Protein AF-A0A7S2BXK8-F1 (afdb_monomer)

Secondary structure (DSSP, 8-state):
-------------------------------------------EEEEEEE-SSHHHHHHHHHHHHH--SSEEEEEEPPP---HHHHHHHHHH-SSPPTT--TT-HHHHHHHHHHHHHHHHHHHHHHHHHHTT-SS----PPPPEEEES-HHHHHHHHH-HHHHHHHHHHTT--GGGSPPEEEHHHHHHHTT-S--SS-------HHHHHTSS-S----

Nearest PDB structures (foldseek):
  1n5l-assembly1_A  TM=3.357E-01  e=4.129E-01  Mycobacterium tuberculosis
  6zj7-assembly1_AAA  TM=3.616E-01  e=1.508E+00  Thermoproteus uzoniensis 768-20
  6zj4-assembly1_AAA  TM=3.571E-01  e=1.604E+00  Thermoproteus uzoniensis
  4a26-assembly1_A  TM=2.237E-01  e=1.930E+00  Leishmania major
  5c31-assembly2_F  TM=3.137E-01  e=4.868E+00  Staphylococcus aureus

Radius of gyration: 31.9 Å; Cα contacts (8 Å, |Δi|>4): 205; chains: 1; bounding box: 79×92×93 Å

Solvent-accessible surface area (backbone atoms only — not comparable to full-atom values): 13945 Å² total; per-residue (Å²): 138,83,88,81,86,89,91,79,88,85,88,85,81,85,86,84,88,83,89,85,90,82,86,84,78,95,73,82,72,80,71,78,77,75,76,76,74,70,73,72,77,76,55,65,29,46,35,32,40,49,48,92,49,68,66,63,44,49,50,54,53,50,51,28,72,68,32,78,72,57,30,44,44,77,42,80,64,75,86,57,89,54,69,70,53,52,54,54,36,53,76,62,43,97,61,76,60,59,75,48,54,94,85,35,56,69,59,50,53,52,49,50,31,42,53,48,52,49,17,50,52,50,50,52,52,57,53,59,48,63,80,70,61,93,83,77,89,68,87,72,61,73,58,33,35,37,24,69,54,62,56,53,40,49,25,72,70,73,35,67,65,57,44,50,29,51,16,61,68,64,76,41,60,62,92,50,52,52,54,64,42,47,50,91,53,42,42,59,76,53,63,76,41,77,69,73,76,76,76,72,79,70,78,54,70,72,64,57,66,76,70,57,74,95,81,77,85,135

Structure (mmCIF, N/CA/C/O backbone):
data_AF-A0A7S2BXK8-F1
#
_entry.id   AF-A0A7S2BXK8-F1
#
loop_
_atom_site.group_PDB
_atom_site.id
_atom_site.type_symbol
_atom_site.label_atom_id
_atom_site.label_alt_id
_atom_site.label_comp_id
_atom_site.label_asym_id
_atom_site.label_entity_id
_atom_site.label_seq_id
_atom_site.pdbx_PDB_ins_code
_atom_site.Cartn_x
_atom_site.Cartn_y
_atom_site.Cartn_z
_atom_site.occupancy
_atom_site.B_iso_or_equiv
_atom_site.auth_seq_id
_atom_site.auth_comp_id
_atom_site.auth_asym_id
_atom_site.auth_atom_id
_atom_site.pdbx_PDB_model_num
ATOM 1 N N . MET A 1 1 ? 42.759 58.991 -38.831 1.00 41.00 1 MET A N 1
ATOM 2 C CA . MET A 1 1 ? 43.802 58.306 -38.041 1.00 41.00 1 MET A CA 1
ATOM 3 C C . MET A 1 1 ? 43.905 56.883 -38.548 1.00 41.00 1 MET A C 1
ATOM 5 O O . MET A 1 1 ? 42.887 56.311 -38.913 1.00 41.00 1 MET A O 1
ATOM 9 N N . ALA A 1 2 ? 45.143 56.444 -38.735 1.00 42.06 2 ALA A N 1
ATOM 10 C CA . ALA A 1 2 ? 45.568 55.326 -39.563 1.00 42.06 2 ALA A CA 1
ATOM 11 C C . ALA A 1 2 ? 45.684 54.005 -38.777 1.00 42.06 2 ALA A C 1
ATOM 13 O O . ALA A 1 2 ? 45.425 53.988 -37.581 1.00 42.06 2 ALA A O 1
ATOM 14 N N . GLU A 1 3 ? 46.156 52.977 -39.497 1.00 38.97 3 GLU A N 1
ATOM 15 C CA . GLU A 1 3 ? 46.618 51.638 -39.074 1.00 38.97 3 GLU A CA 1
ATOM 16 C C . GLU A 1 3 ? 45.559 50.526 -39.008 1.00 38.97 3 GLU A C 1
ATOM 18 O O . GLU A 1 3 ? 44.465 50.714 -38.503 1.00 38.97 3 GLU A O 1
ATOM 23 N N . ALA A 1 4 ? 45.797 49.296 -39.469 1.00 39.41 4 ALA A N 1
ATOM 24 C CA . ALA A 1 4 ? 46.803 48.719 -40.360 1.00 39.41 4 ALA A CA 1
ATOM 25 C C . ALA A 1 4 ? 46.284 47.315 -40.757 1.00 39.41 4 ALA A C 1
ATOM 27 O O . ALA A 1 4 ? 45.826 46.547 -39.917 1.00 39.41 4 ALA A O 1
ATOM 28 N N . ARG A 1 5 ? 46.351 46.974 -42.048 1.00 45.72 5 ARG A N 1
ATOM 29 C CA . ARG A 1 5 ? 46.480 45.587 -42.558 1.00 45.72 5 ARG A CA 1
ATOM 30 C C . ARG A 1 5 ? 47.983 45.233 -42.492 1.00 45.72 5 ARG A C 1
ATOM 32 O O . ARG A 1 5 ? 48.744 46.200 -42.564 1.00 45.72 5 ARG A O 1
ATOM 39 N N . PRO A 1 6 ? 48.464 43.963 -42.454 1.00 62.31 6 PRO A N 1
ATOM 40 C CA . PRO A 1 6 ? 48.060 42.862 -43.355 1.00 62.31 6 PRO A CA 1
ATOM 41 C C . PRO A 1 6 ? 48.269 41.420 -42.806 1.00 62.31 6 PRO A C 1
ATOM 43 O O . PRO A 1 6 ? 48.736 41.232 -41.692 1.00 62.31 6 PRO A O 1
ATOM 46 N N . LEU A 1 7 ? 47.968 40.388 -43.611 1.00 43.97 7 LEU A N 1
ATOM 47 C CA . LEU A 1 7 ? 48.940 39.341 -43.989 1.00 43.97 7 LEU A CA 1
ATOM 48 C C . LEU A 1 7 ? 48.367 38.378 -45.043 1.00 43.97 7 LEU A C 1
ATOM 50 O O . LEU A 1 7 ? 47.177 38.084 -45.108 1.00 43.97 7 LEU A O 1
ATOM 54 N N . THR A 1 8 ? 49.274 37.972 -45.916 1.00 42.22 8 THR A N 1
ATOM 55 C CA . THR A 1 8 ? 49.119 37.411 -47.259 1.00 42.22 8 THR A CA 1
ATOM 56 C C . THR A 1 8 ? 49.340 35.893 -47.302 1.00 42.22 8 THR A C 1
ATOM 58 O O . THR A 1 8 ? 50.305 35.428 -46.712 1.00 42.22 8 THR A O 1
ATOM 61 N N . ALA A 1 9 ? 48.550 35.214 -48.157 1.00 41.38 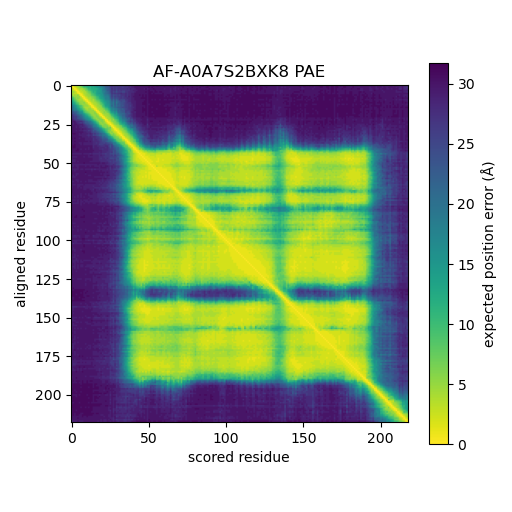9 ALA A N 1
ATOM 62 C CA . ALA A 1 9 ? 48.924 34.147 -49.121 1.00 41.38 9 ALA A CA 1
ATOM 63 C C . ALA A 1 9 ? 49.419 32.759 -48.594 1.00 41.38 9 ALA A C 1
ATOM 65 O O . ALA A 1 9 ? 49.754 32.655 -47.421 1.00 41.38 9 ALA A O 1
ATOM 66 N N . PRO A 1 10 ? 49.520 31.681 -49.425 1.00 53.56 10 PRO A N 1
ATOM 67 C CA . PRO A 1 10 ? 49.343 31.607 -50.880 1.00 53.56 10 PRO A CA 1
ATOM 68 C C . PRO A 1 10 ? 48.540 30.392 -51.424 1.00 53.56 10 PRO A C 1
ATOM 70 O O . PRO A 1 10 ? 47.902 29.623 -50.715 1.00 53.56 10 PRO A O 1
ATOM 73 N N . ALA A 1 11 ? 48.572 30.311 -52.754 1.00 44.34 11 ALA A N 1
ATOM 74 C CA . ALA A 1 11 ? 47.810 29.508 -53.697 1.00 44.34 11 ALA A CA 1
ATOM 75 C C . ALA A 1 11 ? 48.104 27.995 -53.745 1.00 44.34 11 ALA A C 1
ATOM 77 O O . ALA A 1 11 ? 49.219 27.555 -53.484 1.00 44.34 11 ALA A O 1
ATOM 78 N N . ALA A 1 12 ? 47.154 27.241 -54.311 1.00 42.56 12 ALA A N 1
ATOM 79 C CA . ALA A 1 12 ? 47.454 26.045 -55.097 1.00 42.56 12 ALA A CA 1
ATOM 80 C C . ALA A 1 12 ? 46.541 25.954 -56.334 1.00 42.56 12 ALA A C 1
ATOM 82 O O . ALA A 1 12 ? 45.347 26.245 -56.297 1.00 42.56 12 ALA A O 1
ATOM 83 N N . ARG A 1 13 ? 47.175 25.618 -57.457 1.00 41.62 13 ARG A N 1
ATOM 84 C CA . ARG A 1 13 ? 46.682 25.590 -58.839 1.00 41.62 13 ARG A CA 1
ATOM 85 C C . ARG A 1 13 ? 45.938 24.278 -59.169 1.00 41.62 13 ARG A C 1
ATOM 87 O O . ARG A 1 13 ? 46.369 23.237 -58.704 1.00 41.62 13 ARG A O 1
ATOM 94 N N . ARG A 1 14 ? 44.909 24.396 -60.036 1.00 45.88 14 ARG A N 1
ATOM 95 C CA . ARG A 1 14 ? 44.512 23.603 -61.249 1.00 45.88 14 ARG A CA 1
ATOM 96 C C . ARG A 1 14 ? 44.832 22.090 -61.336 1.00 45.88 14 ARG A C 1
ATOM 98 O O . ARG A 1 14 ? 45.925 21.704 -60.948 1.00 45.88 14 ARG A O 1
ATOM 105 N N . PRO A 1 15 ? 43.977 21.253 -61.980 1.00 48.84 15 PRO A N 1
ATOM 106 C CA . PRO A 1 15 ? 43.522 21.368 -63.397 1.00 48.84 15 PRO A CA 1
ATOM 107 C C . PRO A 1 15 ? 41.993 21.154 -63.578 1.00 48.84 15 PRO A C 1
ATOM 109 O O . PRO A 1 15 ? 41.335 20.659 -62.678 1.00 48.84 15 PRO A O 1
ATOM 112 N N . SER A 1 16 ? 41.267 21.677 -64.578 1.00 40.59 16 SER A N 1
ATOM 113 C CA . SER A 1 16 ? 41.292 21.555 -66.054 1.00 40.59 16 SER A CA 1
ATOM 114 C C . SER A 1 16 ? 40.873 20.185 -66.626 1.00 40.59 16 SER A C 1
ATOM 116 O O . SER A 1 16 ? 41.657 19.245 -66.590 1.00 40.59 16 SER A O 1
ATOM 118 N N . SER A 1 17 ? 39.696 20.190 -67.289 1.00 40.88 17 SER A N 1
ATOM 119 C CA . SER A 1 17 ? 39.157 19.278 -68.335 1.00 40.88 17 SER A CA 1
ATOM 120 C C . SER A 1 17 ? 38.859 17.820 -67.933 1.00 40.88 17 SER A C 1
ATOM 122 O O . SER A 1 17 ? 39.687 17.157 -67.337 1.00 40.88 17 SER A O 1
ATOM 124 N N . SER A 1 18 ? 37.717 17.211 -68.266 1.00 39.12 18 SER A N 1
ATOM 125 C CA . SER A 1 18 ? 37.154 17.074 -69.617 1.00 39.12 18 SER A CA 1
ATOM 126 C C . SER A 1 18 ? 35.746 16.444 -69.592 1.00 39.12 18 SER A C 1
ATOM 128 O O . SER A 1 18 ? 35.336 15.790 -68.637 1.00 39.12 18 SER A O 1
ATOM 130 N N . SER A 1 19 ? 35.019 16.693 -70.675 1.00 40.41 19 SER A N 1
ATOM 131 C CA . SER A 1 19 ? 33.700 16.204 -71.080 1.00 40.41 19 SER A CA 1
ATOM 132 C C . SER A 1 19 ? 33.601 14.672 -71.144 1.00 40.41 19 SER A C 1
ATOM 134 O O . SER A 1 19 ? 34.581 14.040 -71.527 1.00 40.41 19 SER A O 1
ATOM 136 N N . SER A 1 20 ? 32.409 14.092 -70.920 1.00 41.47 20 SER A N 1
ATOM 137 C CA . SER A 1 20 ? 31.760 13.126 -71.842 1.00 41.47 20 SER A CA 1
ATOM 138 C C . SER A 1 20 ? 30.468 12.520 -71.279 1.00 41.47 20 SER A C 1
ATOM 140 O O . SER A 1 20 ? 30.373 12.133 -70.118 1.00 41.47 20 SER A O 1
ATOM 142 N N . SER A 1 21 ? 29.482 12.432 -72.164 1.00 44.88 21 SER A N 1
ATOM 143 C CA . SER A 1 21 ? 28.148 11.856 -72.015 1.00 44.88 21 SER A CA 1
ATOM 144 C C . SER A 1 21 ? 28.160 10.319 -72.010 1.00 44.88 21 SER A C 1
ATOM 146 O O . SER A 1 21 ? 28.876 9.730 -72.815 1.00 44.88 21 SER A O 1
ATOM 148 N N . SER A 1 22 ? 27.317 9.677 -71.188 1.00 43.31 22 SER A N 1
ATOM 149 C CA . SER A 1 22 ? 26.678 8.348 -71.400 1.00 43.31 22 SER A CA 1
ATOM 150 C C . SER A 1 22 ? 25.869 7.985 -70.139 1.00 43.31 22 SER A C 1
ATOM 152 O O . SER A 1 22 ? 26.422 7.906 -69.053 1.00 43.31 22 SER A O 1
ATOM 154 N N . SER A 1 23 ? 24.535 8.015 -70.140 1.00 42.94 23 SER A N 1
ATOM 155 C CA . SER A 1 23 ? 23.609 6.966 -70.613 1.00 42.94 23 SER A CA 1
ATOM 156 C C . SER A 1 23 ? 23.643 5.640 -69.821 1.00 42.94 23 SER A C 1
ATOM 158 O O . SER A 1 23 ? 24.274 4.691 -70.264 1.00 42.94 23 SER A O 1
ATOM 160 N N . ARG A 1 24 ? 22.805 5.583 -68.757 1.00 45.84 24 ARG A N 1
ATOM 161 C CA . ARG A 1 24 ? 22.139 4.407 -68.109 1.00 45.84 24 ARG A CA 1
ATOM 162 C C . ARG A 1 24 ? 23.052 3.373 -67.393 1.00 45.84 24 ARG A C 1
ATOM 164 O O . ARG A 1 24 ? 24.229 3.319 -67.710 1.00 45.84 24 ARG A O 1
ATOM 171 N N . PRO A 1 25 ? 22.559 2.528 -66.447 1.00 48.09 25 PRO A N 1
ATOM 172 C CA . PRO A 1 25 ? 21.175 2.264 -66.031 1.00 48.09 25 PRO A CA 1
ATOM 173 C C . PRO A 1 25 ? 20.905 2.432 -64.516 1.00 48.09 25 PRO A C 1
ATOM 175 O O . PRO A 1 25 ? 21.791 2.674 -63.702 1.00 48.09 25 PRO A O 1
ATOM 178 N N . CYS A 1 26 ? 19.631 2.293 -64.149 1.00 49.16 26 CYS A N 1
ATOM 179 C CA . CYS A 1 26 ? 19.110 2.231 -62.788 1.00 49.16 26 CYS A CA 1
ATOM 180 C C . CYS A 1 26 ? 19.783 1.125 -61.950 1.00 49.16 26 CYS A C 1
ATOM 182 O O . CYS A 1 26 ? 19.312 -0.007 -61.909 1.00 49.16 26 CYS A O 1
ATOM 184 N N . GLY A 1 27 ? 20.858 1.468 -61.244 1.00 43.38 27 GLY A N 1
ATOM 185 C CA . GLY A 1 27 ? 21.358 0.707 -60.103 1.00 43.38 27 GLY A CA 1
ATOM 186 C C . GLY A 1 27 ? 20.679 1.218 -58.841 1.00 43.38 27 GLY A C 1
ATOM 187 O O . GLY A 1 27 ? 21.019 2.291 -58.342 1.00 43.38 27 GLY A O 1
ATOM 188 N N . GLN A 1 28 ? 19.683 0.485 -58.344 1.00 49.59 28 GLN A N 1
ATOM 189 C CA . GLN A 1 28 ? 19.098 0.749 -57.034 1.00 49.59 28 GLN A CA 1
ATOM 190 C C . GLN A 1 28 ? 20.219 0.693 -55.989 1.00 49.59 28 GLN A C 1
ATOM 192 O O . GLN A 1 28 ? 20.778 -0.369 -55.722 1.00 49.59 28 GLN A O 1
ATOM 197 N N . ARG A 1 29 ? 20.567 1.844 -55.403 1.00 48.78 29 ARG A N 1
ATOM 198 C CA . ARG A 1 29 ? 21.370 1.867 -54.179 1.00 48.78 29 ARG A CA 1
ATOM 199 C C . ARG A 1 29 ? 20.603 1.067 -53.123 1.00 48.78 29 ARG A C 1
ATOM 201 O O . ARG A 1 29 ? 19.425 1.378 -52.913 1.00 48.78 29 ARG A O 1
ATOM 208 N N . PRO A 1 30 ? 21.229 0.101 -52.430 1.00 51.78 30 PRO A N 1
ATOM 209 C CA . PRO A 1 30 ? 20.656 -0.424 -51.206 1.00 51.78 30 PRO A CA 1
ATOM 210 C C . PRO A 1 30 ? 20.465 0.782 -50.293 1.00 51.78 30 PRO A C 1
ATOM 212 O O . PRO A 1 30 ? 21.432 1.457 -49.930 1.00 51.78 30 PRO A O 1
ATOM 215 N N . ARG A 1 31 ? 19.208 1.129 -49.997 1.00 55.50 31 ARG A N 1
ATOM 216 C CA . ARG A 1 31 ? 18.931 2.087 -48.930 1.00 55.50 31 ARG A CA 1
ATOM 217 C C . ARG A 1 31 ? 19.645 1.536 -47.695 1.00 55.50 31 ARG A C 1
ATOM 219 O O . ARG A 1 31 ? 19.470 0.344 -47.428 1.00 55.50 31 ARG A O 1
ATOM 226 N N . PRO A 1 32 ? 20.434 2.335 -46.958 1.00 46.91 32 PRO A N 1
ATOM 227 C CA . PRO A 1 32 ? 20.870 1.896 -45.647 1.00 46.91 32 PRO A CA 1
ATOM 228 C C . PRO A 1 32 ? 19.595 1.516 -44.899 1.00 46.91 32 PRO A C 1
ATOM 230 O O . PRO A 1 32 ? 18.679 2.337 -44.774 1.00 46.91 32 PRO A O 1
ATOM 233 N N . ARG A 1 33 ? 19.484 0.237 -44.512 1.00 48.66 33 ARG A N 1
ATOM 234 C CA . ARG A 1 33 ? 18.507 -0.187 -43.515 1.00 48.66 33 ARG A CA 1
ATOM 235 C C . ARG A 1 33 ? 18.760 0.760 -42.353 1.00 48.66 33 ARG A C 1
ATOM 237 O O . ARG A 1 33 ? 19.801 0.676 -41.713 1.00 48.66 33 ARG A O 1
ATOM 244 N N . ARG A 1 34 ? 17.851 1.716 -42.148 1.00 45.47 34 ARG A N 1
ATOM 245 C CA . ARG A 1 34 ? 17.693 2.352 -40.849 1.00 45.47 34 ARG A CA 1
ATOM 246 C C . ARG A 1 34 ? 17.456 1.173 -39.921 1.00 45.47 34 ARG A C 1
ATOM 248 O O . ARG A 1 34 ? 16.378 0.585 -39.948 1.00 45.47 34 ARG A O 1
ATOM 255 N N . GLU A 1 35 ? 18.497 0.769 -39.209 1.00 43.94 35 GLU A N 1
ATOM 256 C CA . GLU A 1 35 ? 18.337 0.067 -37.954 1.00 43.94 35 GLU A CA 1
ATOM 257 C C . GLU A 1 35 ? 17.488 1.013 -37.122 1.00 43.94 35 GLU A C 1
ATOM 259 O O . GLU A 1 35 ? 17.956 2.017 -36.591 1.00 43.94 35 GLU A O 1
ATOM 264 N N . VAL A 1 36 ? 16.181 0.768 -37.140 1.00 43.44 36 VAL A N 1
ATOM 265 C CA . VAL A 1 36 ? 15.306 1.292 -36.115 1.00 43.44 36 VAL A CA 1
ATOM 266 C C . VAL A 1 36 ? 15.689 0.469 -34.896 1.00 43.44 36 VAL A C 1
ATOM 268 O O . VAL A 1 36 ? 15.070 -0.546 -34.591 1.00 43.44 36 VAL A O 1
ATOM 271 N N . SER A 1 37 ? 16.780 0.860 -34.243 1.00 45.91 37 SER A N 1
ATOM 272 C CA . SER A 1 37 ? 16.976 0.600 -32.832 1.00 45.91 37 SER A CA 1
ATOM 273 C C . SER A 1 37 ? 15.857 1.363 -32.135 1.00 45.91 37 SER A C 1
ATOM 275 O O . SER A 1 37 ? 16.018 2.491 -31.677 1.00 45.91 37 SER A O 1
ATOM 277 N N . VAL A 1 38 ? 14.666 0.755 -32.140 1.00 50.91 38 VAL A N 1
ATOM 278 C CA . VAL A 1 38 ? 13.647 1.036 -31.142 1.00 50.91 38 VAL A CA 1
ATOM 279 C C . VAL A 1 38 ? 14.351 0.674 -29.845 1.00 50.91 38 VAL A C 1
ATOM 281 O O . VAL A 1 38 ? 14.465 -0.502 -29.507 1.00 50.91 38 VAL A O 1
ATOM 284 N N . ALA A 1 39 ? 14.967 1.665 -29.201 1.00 50.81 39 ALA A N 1
ATOM 285 C CA . ALA A 1 39 ? 15.361 1.541 -27.817 1.00 50.81 39 ALA A CA 1
ATOM 286 C C . ALA A 1 39 ? 14.051 1.250 -27.093 1.00 50.81 39 ALA A C 1
ATOM 288 O O . ALA A 1 39 ? 13.222 2.140 -26.929 1.00 50.81 39 ALA A O 1
ATOM 289 N N . GLU A 1 40 ? 13.803 -0.032 -26.840 1.00 55.91 40 GLU A N 1
ATOM 290 C CA . GLU A 1 40 ? 12.642 -0.509 -26.112 1.00 55.91 40 GLU A CA 1
ATOM 291 C C . GLU A 1 40 ? 12.725 0.196 -24.759 1.00 55.91 40 GLU A C 1
ATOM 293 O O . GLU A 1 40 ? 13.616 -0.105 -23.959 1.00 55.91 40 GLU A O 1
ATOM 298 N N . GLU A 1 41 ? 11.916 1.244 -24.571 1.00 59.62 41 GLU A N 1
ATOM 299 C CA . GLU A 1 41 ? 11.862 1.977 -23.314 1.00 59.62 41 GLU A CA 1
ATOM 300 C C . GLU A 1 41 ? 11.546 0.953 -22.238 1.00 59.62 41 GLU A C 1
ATOM 302 O O . GLU A 1 41 ? 10.460 0.373 -22.203 1.00 59.62 41 GLU A O 1
ATOM 307 N N . VAL A 1 42 ? 12.556 0.646 -21.424 1.00 65.25 42 VAL A N 1
ATOM 308 C CA . VAL A 1 42 ? 12.416 -0.405 -20.431 1.00 65.25 42 VAL A CA 1
ATOM 309 C C . VAL A 1 42 ? 11.449 0.108 -19.389 1.00 65.25 42 VAL A C 1
ATOM 311 O O . VAL A 1 42 ? 11.731 1.072 -18.677 1.00 65.25 42 VAL A O 1
ATOM 314 N N . GLU A 1 43 ? 10.304 -0.545 -19.335 1.00 71.88 43 GLU A N 1
ATOM 315 C CA . GLU A 1 43 ? 9.213 -0.170 -18.469 1.00 71.88 43 GLU A CA 1
ATOM 316 C C . GLU A 1 43 ? 9.641 -0.205 -16.997 1.00 71.88 43 GLU A C 1
ATOM 318 O O . GLU A 1 43 ? 10.239 -1.183 -16.530 1.00 71.88 43 GLU A O 1
ATOM 323 N N . VAL A 1 44 ? 9.350 0.883 -16.276 1.00 80.38 44 VAL A N 1
ATOM 324 C CA . VAL A 1 44 ? 9.714 1.036 -14.866 1.00 80.38 44 VAL A CA 1
ATOM 325 C C . VAL A 1 44 ? 8.476 0.923 -13.987 1.00 80.38 44 VAL A C 1
ATOM 327 O O . VAL A 1 44 ? 7.571 1.760 -14.056 1.00 80.38 44 VAL A O 1
ATOM 330 N N . GLN A 1 45 ? 8.474 -0.069 -13.104 1.00 86.00 45 GLN A N 1
ATOM 331 C CA . GLN A 1 45 ? 7.531 -0.161 -12.004 1.00 86.00 45 GLN A CA 1
ATOM 332 C C . GLN A 1 45 ? 8.075 0.618 -10.803 1.00 86.00 45 GLN A C 1
ATOM 334 O O . GLN A 1 45 ? 9.162 0.344 -10.294 1.00 86.00 45 GLN A O 1
ATOM 339 N N . HIS A 1 46 ? 7.314 1.607 -10.346 1.00 88.88 46 HIS A N 1
ATOM 340 C CA . HIS A 1 46 ? 7.612 2.301 -9.098 1.00 88.88 46 HIS A CA 1
ATOM 341 C C . HIS A 1 46 ? 6.958 1.554 -7.943 1.00 88.88 46 HIS A C 1
ATOM 343 O O . HIS A 1 46 ? 5.766 1.245 -8.007 1.00 88.88 46 HIS A O 1
ATOM 349 N N . ILE A 1 47 ? 7.720 1.309 -6.887 1.00 92.00 47 ILE A N 1
ATOM 350 C CA . ILE A 1 47 ? 7.209 0.720 -5.657 1.00 92.00 47 ILE A CA 1
ATOM 351 C C . ILE A 1 47 ? 7.520 1.646 -4.491 1.00 92.00 47 ILE A C 1
ATOM 353 O O . ILE A 1 47 ? 8.573 2.285 -4.449 1.00 92.00 47 ILE A O 1
ATOM 357 N N . TRP A 1 48 ? 6.612 1.691 -3.530 1.00 94.75 48 TRP A N 1
ATOM 358 C CA . TRP A 1 48 ? 6.829 2.359 -2.261 1.00 94.75 48 TRP A CA 1
ATOM 359 C C . TRP A 1 48 ? 7.104 1.302 -1.210 1.00 94.75 48 TRP A C 1
ATOM 361 O O . TRP A 1 48 ? 6.382 0.313 -1.159 1.00 94.75 48 TRP A O 1
ATOM 371 N N . VAL A 1 49 ? 8.140 1.487 -0.401 1.00 95.00 49 VAL A N 1
ATOM 372 C CA . VAL A 1 49 ? 8.567 0.486 0.580 1.00 95.00 49 VAL A CA 1
ATOM 373 C C . VAL A 1 49 ? 8.386 1.040 1.983 1.00 95.00 49 VAL A C 1
ATOM 375 O O . VAL A 1 49 ? 8.852 2.142 2.292 1.00 95.00 49 VAL A O 1
ATOM 378 N N . TYR A 1 50 ? 7.707 0.260 2.819 1.00 94.38 50 TYR A N 1
ATOM 379 C CA . TYR A 1 50 ? 7.562 0.522 4.241 1.00 94.38 50 TYR A CA 1
ATOM 380 C C . TYR A 1 50 ? 7.593 -0.783 5.040 1.00 94.38 50 TYR A C 1
ATOM 382 O O . TYR A 1 50 ? 6.585 -1.487 5.118 1.00 94.38 50 TYR A O 1
ATOM 390 N N . CYS A 1 51 ? 8.737 -1.071 5.654 1.00 92.69 51 CYS A N 1
ATOM 391 C CA . CYS A 1 51 ? 8.911 -2.179 6.589 1.00 92.69 51 CYS A CA 1
ATOM 392 C C . CYS A 1 51 ? 9.337 -1.632 7.953 1.00 92.69 51 CYS A C 1
ATOM 394 O O . CYS A 1 51 ? 9.978 -0.581 8.032 1.00 92.69 51 CYS A O 1
ATOM 396 N N . GLN A 1 52 ? 8.957 -2.315 9.031 1.00 89.25 52 GLN A N 1
ATOM 397 C CA . GLN A 1 52 ? 9.465 -2.001 10.366 1.00 89.25 52 GLN A CA 1
ATOM 398 C C . GLN A 1 52 ? 10.906 -2.469 10.530 1.00 89.25 52 GLN A C 1
ATOM 400 O O . GLN A 1 52 ? 11.692 -1.796 11.198 1.00 89.25 52 GLN A O 1
ATOM 405 N N . ASP A 1 53 ? 11.234 -3.602 9.914 1.00 90.81 53 ASP A N 1
ATOM 406 C CA . ASP A 1 53 ? 12.589 -4.121 9.879 1.00 90.81 53 ASP A CA 1
ATOM 407 C C . ASP A 1 53 ? 13.418 -3.437 8.779 1.00 90.81 53 ASP A C 1
ATOM 409 O O . ASP A 1 53 ? 13.044 -3.397 7.602 1.00 90.81 53 ASP A O 1
ATOM 413 N N . ALA A 1 54 ? 14.560 -2.881 9.184 1.00 89.56 54 ALA A N 1
ATOM 414 C CA . ALA A 1 54 ? 15.499 -2.225 8.287 1.00 89.56 54 ALA A CA 1
ATOM 415 C C . ALA A 1 54 ? 16.229 -3.230 7.382 1.00 89.56 54 ALA A C 1
ATOM 417 O O . ALA A 1 54 ? 16.591 -2.869 6.260 1.00 89.56 54 ALA A O 1
ATOM 418 N N . GLU A 1 55 ? 16.433 -4.467 7.849 1.00 90.81 55 GLU A N 1
ATOM 419 C CA . GLU A 1 55 ? 17.044 -5.534 7.050 1.00 90.81 55 GLU A CA 1
ATOM 420 C C . GLU A 1 55 ? 16.104 -5.932 5.906 1.00 90.81 55 GLU A C 1
ATOM 422 O O . GLU A 1 55 ? 16.479 -5.826 4.739 1.00 90.81 55 GLU A O 1
ATOM 427 N N . GLU A 1 56 ? 14.837 -6.215 6.222 1.00 89.19 56 GLU A N 1
ATOM 428 C CA . GLU A 1 56 ? 13.788 -6.516 5.235 1.00 89.19 56 GLU A CA 1
ATOM 429 C C . GLU A 1 56 ? 13.643 -5.396 4.188 1.00 89.19 56 GLU A C 1
ATOM 431 O O . GLU A 1 56 ? 13.560 -5.635 2.979 1.00 89.19 56 GLU A O 1
ATOM 436 N N . GLN A 1 57 ? 13.657 -4.135 4.630 1.00 91.56 57 GLN A N 1
ATOM 437 C CA . GLN A 1 57 ? 13.613 -2.993 3.722 1.00 91.56 57 GLN A CA 1
ATOM 438 C C . GLN A 1 57 ? 14.813 -2.980 2.761 1.00 91.56 57 GLN A C 1
ATOM 440 O O . GLN A 1 57 ? 14.661 -2.688 1.567 1.00 91.56 57 GLN A O 1
ATOM 445 N N . GLN A 1 58 ? 16.011 -3.271 3.269 1.00 90.88 58 GLN A N 1
ATOM 446 C CA . GLN A 1 58 ? 17.231 -3.301 2.473 1.00 90.88 58 GLN A CA 1
ATOM 447 C C . GLN A 1 58 ? 17.233 -4.467 1.476 1.00 90.88 58 GLN A C 1
ATOM 449 O O . GLN A 1 58 ? 17.709 -4.296 0.346 1.00 90.88 58 GLN A O 1
ATOM 454 N N . ASP A 1 59 ? 16.650 -5.606 1.839 1.00 89.56 59 ASP A N 1
ATOM 455 C CA . ASP A 1 59 ? 16.484 -6.763 0.960 1.00 89.56 59 ASP A CA 1
ATOM 456 C C . ASP A 1 59 ? 15.546 -6.451 -0.208 1.00 89.56 59 ASP A C 1
ATOM 458 O O . ASP A 1 59 ? 15.902 -6.676 -1.368 1.00 89.56 59 ASP A O 1
ATOM 462 N N . ILE A 1 60 ? 14.404 -5.804 0.051 1.00 90.12 60 ILE A N 1
ATOM 463 C CA . ILE A 1 60 ? 13.484 -5.336 -1.003 1.00 90.12 60 ILE A CA 1
ATOM 464 C C . ILE A 1 60 ? 14.193 -4.364 -1.954 1.00 90.12 60 ILE A C 1
ATOM 466 O O . ILE A 1 60 ? 14.073 -4.471 -3.179 1.00 90.12 60 ILE A O 1
ATOM 470 N N . ILE A 1 61 ? 14.957 -3.409 -1.413 1.00 90.69 61 ILE A N 1
ATOM 471 C CA . ILE A 1 61 ? 15.718 -2.445 -2.222 1.00 90.69 61 ILE A CA 1
ATOM 472 C C . ILE A 1 61 ? 16.767 -3.162 -3.081 1.00 90.69 61 ILE A C 1
ATOM 474 O O . ILE A 1 61 ? 16.992 -2.770 -4.230 1.00 90.69 61 ILE A O 1
ATOM 478 N N . SER A 1 62 ? 17.414 -4.196 -2.549 1.00 87.81 62 SER A N 1
ATOM 479 C CA . SER A 1 62 ? 18.410 -4.990 -3.275 1.00 87.81 62 SER A CA 1
ATOM 480 C C . SER A 1 62 ? 17.750 -5.801 -4.394 1.00 87.81 62 SER A C 1
ATOM 482 O O . SER A 1 62 ? 18.171 -5.698 -5.546 1.00 87.81 62 SER A O 1
ATOM 484 N N . CYS A 1 63 ? 16.622 -6.450 -4.102 1.00 86.00 63 CYS A N 1
ATOM 485 C CA . CYS A 1 63 ? 15.767 -7.139 -5.070 1.00 86.00 63 CYS A CA 1
ATOM 486 C C . CYS A 1 63 ? 15.357 -6.216 -6.238 1.00 86.00 63 CYS A C 1
ATOM 488 O O . CYS A 1 63 ? 15.408 -6.598 -7.409 1.00 86.00 63 CYS A O 1
ATOM 490 N N . CYS A 1 64 ? 15.048 -4.946 -5.955 1.00 87.25 64 CYS A N 1
ATOM 491 C CA . CYS A 1 64 ? 14.733 -3.960 -6.993 1.00 87.25 64 CYS A CA 1
ATOM 492 C C . CYS A 1 64 ? 15.886 -3.677 -7.958 1.00 87.25 64 CYS A C 1
ATOM 494 O O . CYS A 1 64 ? 15.641 -3.428 -9.138 1.00 87.25 64 CYS A O 1
ATOM 496 N N . LYS A 1 65 ? 17.130 -3.694 -7.466 1.00 85.25 65 LYS A N 1
ATOM 497 C CA . LYS A 1 65 ? 18.330 -3.471 -8.289 1.00 85.25 65 LYS A CA 1
ATOM 498 C C . LYS A 1 65 ? 18.625 -4.662 -9.197 1.00 85.25 65 LYS A C 1
ATOM 500 O O . LYS A 1 65 ? 19.170 -4.469 -10.281 1.00 85.25 65 LYS A O 1
ATOM 505 N N . GLU A 1 66 ? 18.278 -5.865 -8.751 1.00 81.62 66 GLU A N 1
ATOM 506 C CA . GLU A 1 66 ? 18.492 -7.116 -9.484 1.00 81.62 66 GLU A CA 1
ATOM 507 C C . GLU A 1 66 ? 17.414 -7.376 -10.542 1.00 81.62 66 GLU A C 1
ATOM 509 O O . GLU A 1 66 ? 17.665 -8.059 -11.537 1.00 81.62 66 GLU A O 1
ATOM 514 N N . SER A 1 67 ? 16.223 -6.798 -10.373 1.00 77.69 67 SER A N 1
ATOM 515 C CA . SER A 1 67 ? 15.127 -6.955 -11.326 1.00 77.69 67 SER A CA 1
ATOM 516 C C . SER A 1 67 ? 15.442 -6.337 -12.684 1.00 77.69 67 SER A C 1
ATOM 518 O O . SER A 1 67 ? 15.617 -5.123 -12.834 1.00 77.69 67 SER A O 1
ATOM 520 N N . THR A 1 68 ? 15.478 -7.187 -13.709 1.00 71.69 68 THR A N 1
ATOM 521 C CA . THR A 1 68 ? 15.829 -6.784 -15.075 1.00 71.69 68 THR A CA 1
ATOM 522 C C . THR A 1 68 ? 14.608 -6.404 -15.913 1.00 71.69 68 THR A C 1
ATOM 524 O O . THR A 1 68 ? 14.696 -5.445 -16.689 1.00 71.69 68 THR A O 1
ATOM 527 N N . ARG A 1 69 ? 13.474 -7.109 -15.760 1.00 73.25 69 ARG A N 1
ATOM 528 C CA . ARG A 1 69 ? 12.181 -6.812 -16.410 1.00 73.25 69 ARG A CA 1
ATOM 529 C C . ARG A 1 69 ? 11.003 -7.304 -15.531 1.00 73.25 69 ARG A C 1
ATOM 531 O O . ARG A 1 69 ? 10.859 -8.517 -15.412 1.00 73.25 69 ARG A O 1
ATOM 538 N N . PRO A 1 70 ? 10.149 -6.414 -14.982 1.00 70.81 70 PRO A N 1
ATOM 539 C CA . PRO A 1 70 ? 10.201 -4.955 -15.108 1.00 70.81 70 PRO A CA 1
ATOM 540 C C . PRO A 1 70 ? 11.394 -4.353 -14.352 1.00 70.81 70 PRO A C 1
ATOM 542 O O . PRO A 1 70 ? 11.877 -4.913 -13.368 1.00 70.81 70 PRO A O 1
ATOM 545 N N . ARG A 1 71 ? 11.878 -3.185 -14.797 1.00 81.38 71 ARG A N 1
ATOM 546 C CA . ARG A 1 71 ? 12.828 -2.415 -13.981 1.00 81.38 71 ARG A CA 1
ATOM 547 C C . ARG A 1 71 ? 12.075 -1.852 -12.792 1.00 81.38 71 ARG A C 1
ATOM 549 O O . ARG A 1 71 ? 11.024 -1.246 -12.974 1.00 81.38 71 ARG A O 1
ATOM 556 N N . MET A 1 72 ? 12.610 -2.010 -11.592 1.00 85.81 72 MET A N 1
ATOM 557 C CA . MET A 1 72 ? 11.943 -1.523 -10.390 1.00 85.81 72 MET A CA 1
ATOM 558 C C . MET A 1 72 ? 12.664 -0.319 -9.802 1.00 85.81 72 MET A C 1
ATOM 560 O O . MET A 1 72 ? 13.892 -0.240 -9.795 1.00 85.81 72 MET A O 1
ATOM 564 N N . ARG A 1 73 ? 11.883 0.636 -9.297 1.00 88.50 73 ARG A N 1
ATOM 565 C CA . ARG A 1 73 ? 12.390 1.788 -8.555 1.00 88.50 73 ARG A CA 1
ATOM 566 C C . ARG A 1 73 ? 11.680 1.877 -7.215 1.00 88.50 73 ARG A C 1
ATOM 568 O O . ARG A 1 73 ? 10.487 2.162 -7.171 1.00 88.50 73 ARG A O 1
ATOM 575 N N . ALA A 1 74 ? 12.438 1.642 -6.150 1.00 91.44 74 ALA A N 1
ATOM 576 C CA . ALA A 1 74 ? 11.954 1.744 -4.784 1.00 91.44 74 ALA A CA 1
ATOM 577 C C . ALA A 1 74 ? 12.019 3.187 -4.268 1.00 91.44 74 ALA A C 1
ATOM 579 O O . ALA A 1 74 ? 13.014 3.889 -4.468 1.00 91.44 74 ALA A O 1
ATOM 580 N N . GLU A 1 75 ? 10.963 3.599 -3.576 1.00 93.25 75 GLU A N 1
ATOM 581 C CA . GLU A 1 75 ? 10.868 4.844 -2.819 1.00 93.25 75 GLU A CA 1
ATOM 582 C C . GLU A 1 75 ? 10.493 4.515 -1.370 1.00 93.25 75 GLU A C 1
ATOM 584 O O . GLU A 1 75 ? 9.425 3.967 -1.098 1.00 93.25 75 GLU A O 1
ATOM 589 N N . THR A 1 76 ? 11.374 4.834 -0.425 1.00 92.94 76 THR A N 1
ATOM 590 C CA . THR A 1 76 ? 11.095 4.647 1.004 1.00 92.94 76 THR A CA 1
ATOM 591 C C . THR A 1 76 ? 10.092 5.685 1.486 1.00 92.94 76 THR A C 1
ATOM 593 O O . THR A 1 76 ? 10.207 6.866 1.153 1.00 92.94 76 THR A O 1
ATOM 596 N N . ILE A 1 77 ? 9.137 5.261 2.311 1.00 90.38 77 ILE A N 1
ATOM 597 C CA . ILE A 1 77 ? 8.184 6.172 2.944 1.00 90.38 77 ILE A CA 1
ATOM 598 C C . ILE A 1 77 ? 8.653 6.567 4.334 1.00 90.38 77 ILE A C 1
ATOM 600 O O . ILE A 1 77 ? 8.877 5.723 5.198 1.00 90.38 77 ILE A O 1
ATOM 604 N N . GLU A 1 78 ? 8.708 7.874 4.565 1.00 81.12 78 GLU A N 1
ATOM 605 C CA . GLU A 1 78 ? 8.831 8.424 5.907 1.00 81.12 78 GLU A CA 1
ATOM 606 C C . GLU A 1 78 ? 7.465 8.468 6.598 1.00 81.12 78 GLU A C 1
ATOM 608 O O . GLU A 1 78 ? 6.442 8.829 6.006 1.00 81.12 78 GLU A O 1
ATOM 613 N N . ARG A 1 79 ? 7.451 8.126 7.888 1.00 74.81 79 ARG A N 1
ATOM 614 C CA . ARG A 1 79 ? 6.250 8.225 8.720 1.00 74.81 79 ARG A CA 1
ATOM 615 C C . ARG A 1 79 ? 5.817 9.685 8.813 1.00 74.81 79 ARG A C 1
ATOM 617 O O . ARG A 1 79 ? 6.599 10.545 9.212 1.00 74.81 79 ARG A O 1
ATOM 624 N N . SER A 1 80 ? 4.547 9.956 8.522 1.00 68.38 80 SER A N 1
ATOM 625 C CA . SER A 1 80 ? 3.957 11.277 8.742 1.00 68.38 80 SER A CA 1
ATOM 626 C C . SER A 1 80 ? 2.807 11.181 9.740 1.00 68.38 80 SER A C 1
ATOM 628 O O . SER A 1 80 ? 1.828 10.485 9.508 1.00 68.38 80 SER A O 1
ATOM 630 N N . ASN A 1 81 ? 2.916 11.885 10.869 1.00 64.44 81 ASN A N 1
ATOM 631 C CA . ASN A 1 81 ? 1.864 11.928 11.888 1.00 64.44 81 ASN A CA 1
ATOM 632 C C . ASN A 1 81 ? 1.042 13.211 11.733 1.00 64.44 81 ASN A C 1
ATOM 634 O O . ASN A 1 81 ? 1.313 14.220 12.380 1.00 64.44 81 ASN A O 1
ATOM 638 N N . SER A 1 82 ? 0.028 13.184 10.865 1.00 77.50 82 SER A N 1
ATOM 639 C CA . SER A 1 82 ? -0.901 14.311 10.712 1.00 77.50 82 SER A CA 1
ATOM 640 C C . SER A 1 82 ? -2.153 14.122 11.572 1.00 77.50 82 SER A C 1
ATOM 642 O O . SER A 1 82 ? -3.066 13.383 11.208 1.00 77.50 82 SER A O 1
ATOM 644 N N . ALA A 1 83 ? -2.234 14.834 12.701 1.00 80.75 83 ALA A N 1
ATOM 645 C CA . ALA A 1 83 ? -3.406 14.801 13.585 1.00 80.75 83 ALA A CA 1
ATOM 646 C C . ALA A 1 83 ? -4.698 15.270 12.884 1.00 80.75 83 ALA A C 1
ATOM 648 O O . ALA A 1 83 ? -5.777 14.728 13.126 1.00 80.75 83 ALA A O 1
ATOM 649 N N . ALA A 1 84 ? -4.590 16.242 11.971 1.00 82.50 84 ALA A N 1
ATOM 650 C CA . ALA A 1 84 ? -5.723 16.731 11.187 1.00 82.50 84 ALA A CA 1
ATOM 651 C C . ALA A 1 84 ? -6.301 15.638 10.273 1.00 82.50 84 ALA A C 1
ATOM 653 O O . ALA A 1 84 ? -7.518 15.493 10.168 1.00 82.50 84 ALA A O 1
ATOM 654 N N . LEU A 1 85 ? -5.424 14.836 9.660 1.00 82.25 85 LEU A N 1
ATOM 655 C CA . LEU A 1 85 ? -5.818 13.713 8.815 1.00 82.25 85 LEU A CA 1
ATOM 656 C C . LEU A 1 85 ? -6.552 12.636 9.621 1.00 82.25 85 LEU A C 1
ATOM 658 O O . LEU A 1 85 ? -7.619 12.173 9.223 1.00 82.25 85 LEU A O 1
ATOM 662 N N . GLN A 1 86 ? -5.996 12.273 10.778 1.00 86.88 86 GLN A N 1
ATOM 663 C CA . GLN A 1 86 ? -6.610 11.289 11.668 1.00 86.88 86 GLN A CA 1
ATOM 664 C C . GLN A 1 86 ? -8.017 11.731 12.088 1.00 86.88 86 GLN A C 1
ATOM 666 O O . GLN A 1 86 ? -8.938 10.920 12.083 1.00 86.88 86 GLN A O 1
ATOM 671 N N . GLY A 1 87 ? -8.210 13.023 12.380 1.00 85.19 87 GLY A N 1
ATOM 672 C CA . GLY A 1 87 ? -9.527 13.585 12.686 1.00 85.19 87 GLY A CA 1
ATOM 673 C C . GLY A 1 87 ? -10.542 13.407 11.551 1.00 85.19 87 GLY A C 1
ATOM 674 O O . GLY A 1 87 ? -11.670 12.989 11.800 1.00 85.19 87 GLY A O 1
ATOM 675 N N . GLN A 1 88 ? -10.144 13.655 10.299 1.00 86.38 88 GLN A N 1
ATOM 676 C CA . GLN A 1 88 ? -11.028 13.465 9.142 1.00 86.38 88 GLN A CA 1
ATOM 677 C C . GLN A 1 88 ? -11.422 11.999 8.950 1.00 86.38 88 GLN A C 1
ATOM 679 O O . GLN A 1 88 ? -12.597 11.704 8.753 1.00 86.38 88 GLN A O 1
ATOM 684 N N . ILE A 1 89 ? -10.461 11.079 9.048 1.00 87.81 89 ILE A N 1
ATOM 685 C CA . ILE A 1 89 ? -10.718 9.647 8.860 1.00 87.81 89 ILE A CA 1
ATOM 686 C C . ILE A 1 89 ? -11.591 9.098 9.993 1.00 87.81 89 ILE A C 1
ATOM 688 O O . ILE A 1 89 ? -12.512 8.333 9.724 1.00 87.81 89 ILE A O 1
ATOM 692 N N . ARG A 1 90 ? -11.378 9.532 11.245 1.00 87.69 90 ARG A N 1
ATOM 693 C CA . ARG A 1 90 ? -12.249 9.164 12.379 1.00 87.69 90 ARG A CA 1
ATOM 694 C C . ARG A 1 90 ? -13.699 9.556 12.153 1.00 87.69 90 ARG A C 1
ATOM 696 O O . ARG A 1 90 ? -14.583 8.789 12.496 1.00 87.69 90 ARG A O 1
ATOM 703 N N . ASN A 1 91 ? -13.943 10.722 11.564 1.00 86.94 91 ASN A N 1
ATOM 704 C CA . ASN A 1 91 ? -15.306 11.169 11.285 1.00 86.94 91 ASN A CA 1
ATOM 705 C C . ASN A 1 91 ? -15.992 10.339 10.187 1.00 86.94 91 ASN A C 1
ATOM 707 O O . ASN A 1 91 ? -17.215 10.374 10.081 1.00 86.94 91 ASN A O 1
ATOM 711 N N . LEU A 1 92 ? -15.219 9.623 9.363 1.00 85.81 92 LEU A N 1
ATOM 712 C CA . LEU A 1 92 ? -15.715 8.806 8.254 1.00 85.81 92 LEU A CA 1
ATOM 713 C C . LEU A 1 92 ? -15.812 7.313 8.594 1.00 85.81 92 LEU A C 1
ATOM 715 O O . LEU A 1 92 ? -16.448 6.573 7.850 1.00 85.81 92 LEU A O 1
ATOM 719 N N . LEU A 1 93 ? -15.199 6.866 9.693 1.00 86.38 93 LEU A N 1
ATOM 720 C CA . LEU A 1 93 ? -15.226 5.476 10.141 1.00 86.38 93 LEU A CA 1
ATOM 721 C C . LEU A 1 93 ? -16.078 5.343 11.403 1.00 86.38 93 LEU A C 1
ATOM 723 O O . LEU A 1 93 ? -15.794 5.966 12.422 1.00 86.38 93 LEU A O 1
ATOM 727 N N . SER A 1 94 ? -17.091 4.478 11.367 1.00 80.94 94 SER A N 1
ATOM 728 C CA . SER A 1 94 ? -17.900 4.155 12.551 1.00 80.94 94 SER A CA 1
ATOM 729 C C . SER A 1 94 ? -17.147 3.292 13.568 1.00 80.94 94 SER A C 1
ATOM 731 O O . SER A 1 94 ? -17.433 3.341 14.762 1.00 80.94 94 SER A O 1
ATOM 733 N N . SER A 1 95 ? -16.186 2.494 13.102 1.00 85.00 95 SER A N 1
ATOM 734 C CA . SER A 1 95 ? -15.338 1.620 13.913 1.00 85.00 95 SER A CA 1
ATOM 735 C C . SER A 1 95 ? -14.030 1.316 13.184 1.00 85.00 95 SER A C 1
ATOM 737 O O . SER A 1 95 ? -13.906 1.561 11.983 1.00 85.00 95 SER A O 1
ATOM 739 N N . LEU A 1 96 ? -13.055 0.750 13.901 1.00 88.62 96 LEU A N 1
ATOM 740 C CA . LEU A 1 96 ? -11.860 0.208 13.262 1.00 88.62 96 LEU A CA 1
ATOM 741 C C . LEU A 1 96 ? -12.238 -0.931 12.298 1.00 88.62 96 LEU A C 1
ATOM 743 O O . LEU A 1 96 ? -13.047 -1.788 12.667 1.00 88.62 96 LEU A O 1
ATOM 747 N N . PRO A 1 97 ? -11.687 -0.947 11.072 1.00 89.19 97 PRO A N 1
ATOM 748 C CA . PRO A 1 97 ? -11.893 -2.051 10.149 1.00 89.19 97 PRO A CA 1
ATOM 749 C C . PRO A 1 97 ? -11.118 -3.283 10.622 1.00 89.19 97 PRO A C 1
ATOM 751 O O . PRO A 1 97 ? -10.002 -3.168 11.126 1.00 89.19 97 PRO A O 1
ATOM 754 N N . ALA A 1 98 ? -11.675 -4.475 10.407 1.00 89.62 98 ALA A N 1
ATOM 755 C CA . ALA A 1 98 ? -10.930 -5.714 10.611 1.00 89.62 98 ALA A CA 1
ATOM 756 C C . ALA A 1 98 ? -9.656 -5.726 9.731 1.00 89.62 98 ALA A C 1
ATOM 758 O O . ALA A 1 98 ? -9.700 -5.215 8.606 1.00 89.62 98 ALA A O 1
ATOM 759 N N . PRO A 1 99 ? -8.532 -6.284 10.217 1.00 92.81 99 PRO A N 1
ATOM 760 C CA . PRO A 1 99 ? -8.371 -7.059 11.456 1.00 92.81 99 PRO A CA 1
ATOM 761 C C . PRO A 1 99 ? -8.005 -6.225 12.701 1.00 92.81 99 PRO A C 1
ATOM 763 O O . PRO A 1 99 ? -7.654 -6.800 13.730 1.00 92.81 99 PRO A O 1
ATOM 766 N N . TYR A 1 100 ? -8.063 -4.891 12.638 1.00 93.44 100 TYR A N 1
ATOM 767 C CA . TYR A 1 100 ? -7.698 -4.042 13.774 1.00 93.44 100 TYR A CA 1
ATOM 768 C C . TYR A 1 100 ? -8.725 -4.144 14.904 1.00 93.44 100 TYR A C 1
ATOM 770 O O . TYR A 1 100 ? -9.927 -3.950 14.704 1.00 93.44 100 TYR A O 1
ATOM 778 N N . GLY A 1 101 ? -8.237 -4.422 16.111 1.00 90.81 101 GLY A N 1
ATOM 779 C CA . GLY A 1 101 ? -9.032 -4.414 17.332 1.00 90.81 101 GLY A CA 1
ATOM 780 C C . GLY A 1 101 ? -9.059 -3.040 18.012 1.00 90.81 101 GLY A C 1
ATOM 781 O O . GLY A 1 101 ? -8.276 -2.156 17.674 1.00 90.81 101 GLY A O 1
ATOM 782 N N . PRO A 1 102 ? -9.898 -2.848 19.046 1.00 87.69 102 PRO A N 1
ATOM 783 C CA . PRO A 1 102 ? -10.010 -1.578 19.774 1.00 87.69 102 PRO A CA 1
ATOM 784 C C . PRO A 1 102 ? -8.699 -1.056 20.383 1.00 87.69 102 PRO A C 1
ATOM 786 O O . PRO A 1 102 ? -8.579 0.140 20.626 1.00 87.69 102 PRO A O 1
ATOM 789 N N . ASN A 1 103 ? -7.725 -1.934 20.632 1.00 91.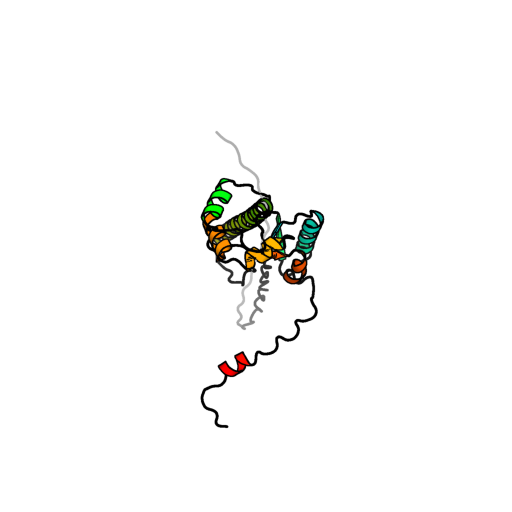19 103 ASN A N 1
ATOM 790 C CA . ASN A 1 103 ? -6.419 -1.568 21.186 1.00 91.19 103 ASN A CA 1
ATOM 791 C C . ASN A 1 103 ? -5.391 -1.200 20.106 1.00 91.19 103 ASN A C 1
ATOM 793 O O . ASN A 1 103 ? -4.340 -0.650 20.426 1.00 91.19 103 ASN A O 1
ATOM 797 N N . ASP A 1 104 ? -5.709 -1.439 18.833 1.00 93.56 104 ASP A N 1
ATOM 798 C CA . ASP A 1 104 ? -4.783 -1.265 17.716 1.00 93.56 104 ASP A CA 1
ATOM 799 C C . ASP A 1 104 ? -4.872 0.136 17.100 1.00 93.56 104 ASP A C 1
ATOM 801 O O . ASP A 1 104 ? -4.341 0.372 16.022 1.00 93.56 104 ASP A O 1
ATOM 805 N N . TRP A 1 105 ? -5.529 1.100 17.756 1.00 88.88 105 TRP A N 1
ATOM 806 C CA . TRP A 1 105 ? -5.624 2.470 17.242 1.00 88.88 105 TRP A CA 1
ATOM 807 C C . TRP A 1 105 ? -4.267 3.086 16.871 1.00 88.88 105 TRP A C 1
ATOM 809 O O . TRP A 1 105 ? -4.192 3.675 15.793 1.00 88.88 105 TRP A O 1
ATOM 819 N N . PRO A 1 106 ? -3.205 2.995 17.699 1.00 90.25 106 PRO A N 1
ATOM 820 C CA . PRO A 1 106 ? -1.902 3.547 17.327 1.00 90.25 106 PRO A CA 1
ATOM 821 C C . PRO A 1 106 ? -1.345 2.886 16.062 1.00 90.25 106 PRO A C 1
ATOM 823 O O . PRO A 1 106 ? -0.909 3.581 15.148 1.00 90.25 106 PRO A O 1
ATOM 826 N N . GLU A 1 107 ? -1.438 1.557 16.003 1.00 91.88 107 GLU A N 1
ATOM 827 C CA . GLU A 1 107 ? -0.973 0.728 14.891 1.00 91.8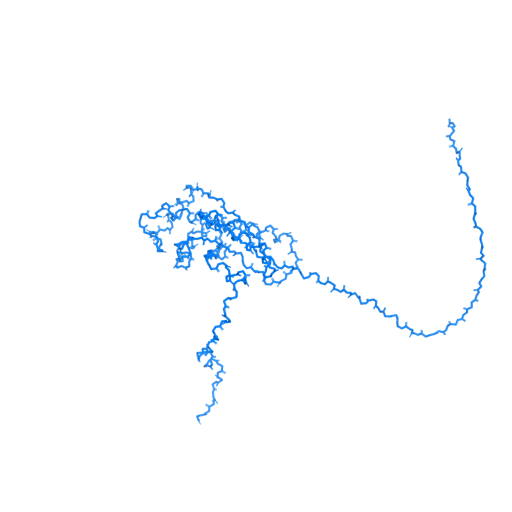8 107 GLU A CA 1
ATOM 828 C C . GLU A 1 107 ? -1.718 1.060 13.591 1.00 91.88 107 GLU A C 1
ATOM 830 O O . GLU A 1 107 ? -1.115 1.313 12.552 1.00 91.88 107 GLU A O 1
ATOM 835 N N . PHE A 1 108 ? -3.043 1.154 13.679 1.00 92.81 108 PHE A N 1
ATOM 836 C CA . PHE A 1 108 ? -3.920 1.530 12.582 1.00 92.81 108 PHE A CA 1
ATOM 837 C C . PHE A 1 108 ? -3.572 2.909 12.020 1.00 92.81 108 PHE A C 1
ATOM 839 O O . PHE A 1 108 ? -3.519 3.085 10.804 1.00 92.81 108 PHE A O 1
ATOM 846 N N . TRP A 1 109 ? -3.334 3.901 12.885 1.00 91.44 109 TRP A N 1
ATOM 847 C CA . TRP A 1 109 ? -3.008 5.251 12.424 1.00 91.44 109 TRP A CA 1
ATOM 848 C C . TRP A 1 109 ? -1.654 5.331 11.740 1.00 91.44 109 TRP A C 1
ATOM 850 O O . TRP A 1 109 ? -1.513 6.099 10.787 1.00 91.44 109 TRP A O 1
ATOM 860 N N . GLU A 1 110 ? -0.683 4.550 12.198 1.00 91.19 110 GLU A N 1
ATOM 861 C CA . GLU A 1 110 ? 0.605 4.408 11.529 1.00 91.19 110 GLU A CA 1
ATOM 862 C C . GLU A 1 110 ? 0.409 3.852 10.113 1.00 91.19 110 GLU A C 1
ATOM 864 O O . GLU A 1 110 ? 0.783 4.499 9.133 1.00 91.19 110 GLU A O 1
ATOM 869 N N . ASP A 1 111 ? -0.285 2.723 10.003 1.00 92.62 111 ASP A N 1
ATOM 870 C CA . ASP A 1 111 ? -0.489 2.004 8.746 1.00 92.62 111 ASP A CA 1
ATOM 871 C C . ASP A 1 111 ? -1.303 2.831 7.729 1.00 92.62 111 ASP A C 1
ATOM 873 O O . ASP A 1 111 ? -0.960 2.925 6.546 1.00 92.62 111 ASP A O 1
ATOM 877 N N . VAL A 1 112 ? -2.340 3.529 8.200 1.00 91.81 112 VAL A N 1
ATOM 878 C CA . VAL A 1 112 ? -3.130 4.483 7.408 1.00 91.81 112 VAL A CA 1
ATOM 879 C C . VAL A 1 112 ? -2.283 5.644 6.902 1.00 91.81 112 VAL A C 1
ATOM 881 O O . VAL A 1 112 ? -2.400 6.038 5.737 1.00 91.81 112 VAL A O 1
ATOM 884 N N . SER A 1 113 ? -1.438 6.208 7.765 1.00 92.06 113 SER A N 1
ATOM 885 C CA . SER A 1 113 ? -0.617 7.363 7.405 1.00 92.06 113 SER A CA 1
ATOM 886 C C . SER A 1 113 ? 0.418 6.992 6.348 1.00 92.06 113 SER A C 1
ATOM 888 O O . SER A 1 113 ? 0.633 7.758 5.408 1.00 92.06 113 SER A O 1
ATOM 890 N N . VAL A 1 114 ? 1.000 5.795 6.454 1.00 92.56 114 VAL A N 1
ATOM 891 C CA . VAL A 1 114 ? 1.917 5.234 5.455 1.00 92.56 114 VAL A CA 1
ATOM 892 C C . VAL A 1 114 ? 1.210 5.040 4.120 1.00 92.56 114 VAL A C 1
ATOM 894 O O . VAL A 1 114 ? 1.659 5.589 3.113 1.00 92.56 114 VAL A O 1
ATOM 897 N N . LEU A 1 115 ? 0.085 4.315 4.094 1.00 93.94 115 LEU A N 1
ATOM 898 C CA . LEU A 1 115 ? -0.644 4.037 2.853 1.00 93.94 115 LEU A CA 1
ATOM 899 C C . LEU A 1 115 ? -1.082 5.323 2.149 1.00 93.94 115 LEU A C 1
ATOM 901 O O . LEU A 1 115 ? -0.992 5.441 0.919 1.00 93.94 115 LEU A O 1
ATOM 905 N N . LEU A 1 116 ? -1.540 6.310 2.916 1.00 92.12 116 LEU A N 1
ATOM 906 C CA . LEU A 1 116 ? -1.971 7.569 2.340 1.00 92.12 116 LEU A CA 1
ATOM 907 C C . LEU A 1 116 ? -0.795 8.402 1.825 1.00 92.12 116 LEU A C 1
ATOM 909 O O . LEU A 1 116 ? -0.875 8.925 0.712 1.00 92.12 116 LEU A O 1
ATOM 913 N N . ALA A 1 117 ? 0.302 8.492 2.584 1.00 92.19 117 ALA A N 1
ATOM 914 C CA . ALA A 1 117 ? 1.519 9.168 2.142 1.00 92.19 117 ALA A CA 1
ATOM 915 C C . ALA A 1 117 ? 2.044 8.556 0.833 1.00 92.19 117 ALA A C 1
ATOM 917 O O . ALA A 1 117 ? 2.306 9.292 -0.122 1.00 92.19 117 ALA A O 1
ATOM 918 N N . ALA A 1 118 ? 2.076 7.220 0.753 1.00 93.50 118 ALA A N 1
ATOM 919 C CA . ALA A 1 118 ? 2.427 6.456 -0.444 1.00 93.50 118 ALA A CA 1
ATOM 920 C C . ALA A 1 118 ? 1.568 6.852 -1.647 1.00 93.50 118 ALA A C 1
ATOM 922 O O . ALA A 1 118 ? 2.059 7.209 -2.719 1.00 93.50 118 ALA A O 1
ATOM 923 N N . SER A 1 119 ? 0.251 6.822 -1.450 1.00 93.00 119 SER A N 1
ATOM 924 C CA . SER A 1 119 ? -0.732 7.055 -2.505 1.00 93.00 119 SER A CA 1
ATOM 925 C C . SER A 1 119 ? -0.691 8.499 -3.008 1.00 93.00 119 SER A C 1
ATOM 927 O O . SER A 1 119 ? -0.763 8.752 -4.214 1.00 93.00 119 SER A O 1
ATOM 929 N N . VAL A 1 120 ? -0.511 9.466 -2.104 1.00 91.69 120 VAL A N 1
ATOM 930 C CA . VAL A 1 120 ? -0.353 10.881 -2.460 1.00 91.69 120 VAL A CA 1
ATOM 931 C C . VAL A 1 120 ? 0.955 11.108 -3.219 1.00 91.69 120 VAL A C 1
ATOM 933 O O . VAL A 1 120 ? 0.936 11.786 -4.250 1.00 91.69 120 VAL A O 1
ATOM 936 N N . ALA A 1 121 ? 2.072 10.541 -2.752 1.00 90.88 121 ALA A N 1
ATOM 937 C CA . ALA A 1 121 ? 3.367 10.641 -3.425 1.00 90.88 121 ALA A CA 1
ATOM 938 C C . ALA A 1 121 ? 3.304 10.044 -4.840 1.00 90.88 121 ALA A C 1
ATOM 940 O O . ALA A 1 121 ? 3.633 10.722 -5.816 1.00 90.88 121 ALA A O 1
ATOM 941 N N . SER A 1 122 ? 2.749 8.839 -4.969 1.00 90.31 122 SER A N 1
ATOM 942 C CA . SER A 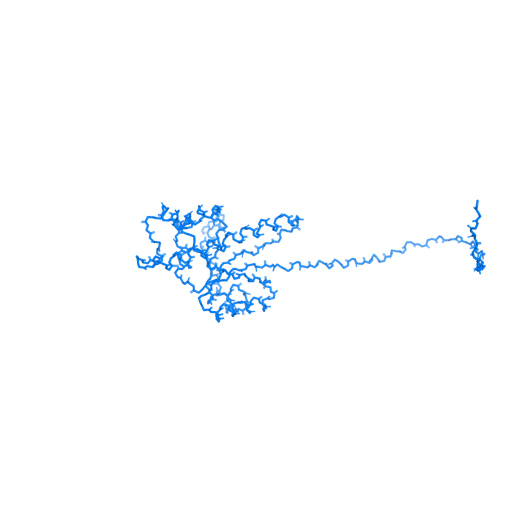1 122 ? 2.547 8.167 -6.254 1.00 90.31 122 SER A CA 1
ATOM 943 C C . SER A 1 122 ? 1.662 8.968 -7.212 1.00 90.31 122 SER A C 1
ATOM 945 O O . SER A 1 122 ? 1.978 9.138 -8.392 1.00 90.31 122 SER A O 1
ATOM 947 N N . SER A 1 123 ? 0.567 9.544 -6.708 1.00 88.56 123 SER A N 1
ATOM 948 C CA . SER A 1 123 ? -0.325 10.392 -7.502 1.00 88.56 123 SER A CA 1
ATOM 949 C C . SER A 1 123 ? 0.373 11.663 -7.999 1.00 88.56 123 SER A C 1
ATOM 951 O O . SER A 1 123 ? 0.209 12.032 -9.167 1.00 88.56 123 SER A O 1
ATOM 953 N N . LYS A 1 124 ? 1.192 12.312 -7.158 1.00 87.38 124 LYS A N 1
ATOM 954 C CA . LYS A 1 124 ? 2.014 13.471 -7.550 1.00 87.38 124 LYS A CA 1
ATOM 955 C C . LYS A 1 124 ? 3.030 13.091 -8.627 1.00 87.38 124 LYS A C 1
ATOM 957 O O . LYS A 1 124 ? 3.107 13.780 -9.644 1.00 87.38 124 LYS A O 1
ATOM 962 N N . HIS A 1 125 ? 3.727 11.969 -8.454 1.00 83.50 125 HIS A N 1
ATOM 963 C CA . HIS A 1 125 ? 4.689 11.454 -9.431 1.00 83.50 125 HIS A CA 1
ATOM 964 C C . HIS A 1 125 ? 4.036 11.168 -10.790 1.00 83.50 125 HIS A C 1
ATOM 966 O O . HIS A 1 125 ? 4.500 11.624 -11.835 1.00 83.50 125 HIS A O 1
ATOM 972 N N . ALA A 1 126 ? 2.879 10.504 -10.783 1.00 81.75 126 ALA A N 1
ATOM 973 C CA . ALA A 1 126 ? 2.124 10.223 -12.000 1.00 81.75 126 ALA A CA 1
ATOM 974 C C . ALA A 1 126 ? 1.623 11.495 -12.710 1.00 81.75 126 ALA A C 1
ATOM 976 O O . ALA A 1 126 ? 1.488 11.496 -13.933 1.00 81.75 126 ALA A O 1
ATOM 977 N N . ARG A 1 127 ? 1.320 12.574 -11.973 1.00 80.44 127 ARG A N 1
ATOM 978 C CA . ARG A 1 127 ? 0.966 13.875 -12.568 1.00 80.44 127 ARG A CA 1
ATOM 979 C C . ARG A 1 127 ? 2.185 14.551 -13.192 1.00 80.44 127 ARG A C 1
ATOM 981 O O . ARG A 1 127 ? 2.071 15.024 -14.315 1.00 80.44 127 ARG A O 1
ATOM 988 N N . ALA A 1 128 ? 3.334 14.538 -12.515 1.00 76.88 128 ALA A N 1
ATOM 989 C CA . ALA A 1 128 ? 4.575 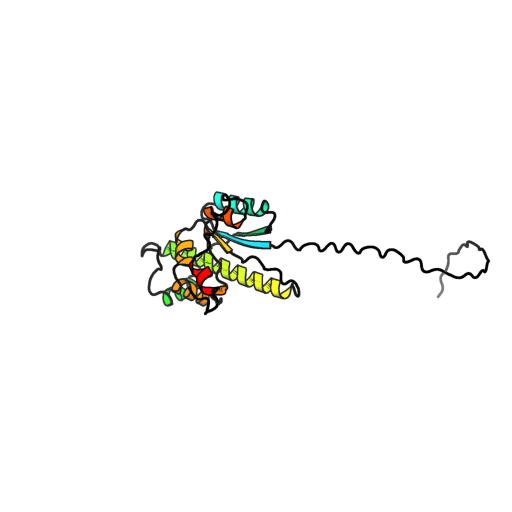15.107 -13.041 1.00 76.88 128 ALA A CA 1
ATOM 990 C C . ALA A 1 128 ? 4.994 14.450 -14.369 1.00 76.88 128 ALA A C 1
ATOM 992 O O . ALA A 1 128 ? 5.331 15.146 -15.319 1.00 76.88 128 ALA A O 1
ATOM 993 N N . GLN A 1 129 ? 4.877 13.123 -14.476 1.00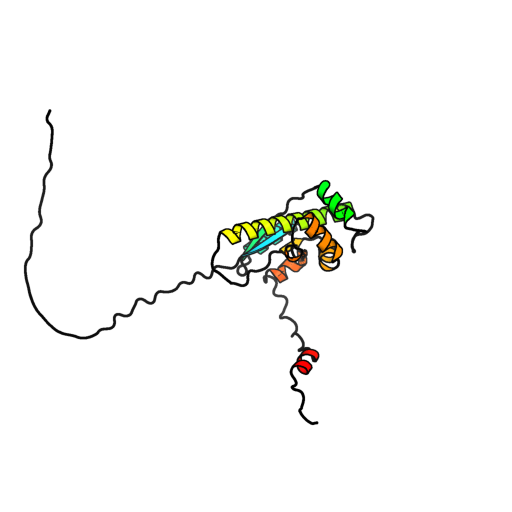 70.81 129 GLN A N 1
ATOM 994 C CA . GLN A 1 129 ? 5.213 12.401 -15.709 1.00 70.81 129 GLN A CA 1
ATOM 995 C C . GLN A 1 129 ? 4.215 12.617 -16.855 1.00 70.81 129 GLN A C 1
ATOM 997 O O . GLN A 1 129 ? 4.617 12.644 -18.012 1.00 70.81 129 GLN A O 1
ATOM 1002 N N . LYS A 1 130 ? 2.924 12.835 -16.567 1.00 66.06 130 LYS A N 1
ATOM 1003 C CA . LYS A 1 130 ? 1.933 13.161 -17.612 1.00 66.06 130 LYS A CA 1
ATOM 1004 C C . LYS A 1 130 ? 2.223 14.473 -18.340 1.00 66.06 130 LYS A C 1
ATOM 1006 O O . LYS A 1 130 ? 1.748 14.647 -19.454 1.00 66.06 130 LYS A O 1
ATOM 1011 N N . HIS A 1 131 ? 2.969 15.382 -17.718 1.00 58.72 131 HIS A N 1
ATOM 1012 C CA . HIS A 1 131 ? 3.431 16.608 -18.366 1.00 58.72 131 HIS A CA 1
ATOM 1013 C C . HIS A 1 131 ? 4.712 16.408 -19.192 1.00 58.72 131 HIS A C 1
ATOM 1015 O O . HIS A 1 131 ? 5.101 17.326 -19.905 1.00 58.72 131 HIS A O 1
ATOM 1021 N N . SER A 1 132 ? 5.354 15.237 -19.097 1.00 55.56 132 SER A N 1
ATOM 1022 C CA . SER A 1 132 ? 6.619 14.922 -19.767 1.00 55.56 132 SER A CA 1
ATOM 1023 C C . SER A 1 132 ? 6.441 14.055 -21.017 1.00 55.56 132 SER A C 1
ATOM 1025 O O . SER A 1 132 ? 7.176 14.259 -21.976 1.00 55.56 132 SER A O 1
ATOM 1027 N N . ASP A 1 133 ? 5.468 13.135 -21.036 1.00 51.97 133 ASP A N 1
ATOM 1028 C CA . ASP A 1 133 ? 5.361 12.122 -22.097 1.00 51.97 133 ASP A CA 1
ATOM 1029 C C . ASP A 1 133 ? 4.040 12.210 -22.882 1.00 51.97 133 ASP A C 1
ATOM 1031 O O . ASP A 1 133 ? 3.035 11.572 -22.550 1.00 51.97 133 ASP A O 1
ATOM 1035 N N . GLU A 1 134 ? 4.056 12.961 -23.986 1.00 46.81 134 GLU A N 1
ATOM 1036 C CA . GLU A 1 134 ? 3.141 12.740 -25.109 1.00 46.81 134 GLU A CA 1
ATOM 1037 C C . GLU A 1 134 ? 3.707 11.621 -25.995 1.00 46.81 134 GLU A C 1
ATOM 1039 O O . GLU A 1 134 ? 4.487 11.868 -26.909 1.00 46.81 134 GLU A O 1
ATOM 1044 N N . GLY A 1 135 ? 3.287 10.378 -25.754 1.00 48.22 135 GLY A N 1
ATOM 1045 C CA . GLY A 1 135 ? 3.378 9.342 -26.787 1.00 48.22 135 GLY A CA 1
ATOM 1046 C C . GLY A 1 135 ? 4.096 8.055 -26.408 1.00 48.22 135 GLY A C 1
ATOM 1047 O O . GLY A 1 135 ? 5.058 7.680 -27.058 1.00 48.22 135 GLY A O 1
ATOM 1048 N N . SER A 1 136 ? 3.551 7.287 -25.469 1.00 46.41 136 SER A N 1
ATOM 1049 C CA . SER A 1 136 ? 3.676 5.827 -25.525 1.00 46.41 136 SER A CA 1
ATOM 1050 C C . SER A 1 136 ? 2.548 5.183 -24.724 1.00 46.41 136 SER A C 1
ATOM 1052 O O . SER A 1 136 ? 2.322 5.503 -23.560 1.00 46.41 136 SER A O 1
ATOM 1054 N N . ARG A 1 137 ? 1.774 4.312 -25.379 1.00 49.66 137 ARG A N 1
ATOM 1055 C CA . ARG A 1 137 ? 0.627 3.573 -24.814 1.00 49.66 137 ARG A CA 1
ATOM 1056 C C . ARG A 1 137 ? 1.026 2.150 -24.391 1.00 49.66 137 ARG A C 1
ATOM 1058 O O . ARG A 1 137 ? 0.197 1.245 -24.443 1.00 49.66 137 ARG A O 1
ATOM 1065 N N . ALA A 1 138 ? 2.284 1.934 -24.006 1.00 51.09 138 ALA A N 1
ATOM 1066 C CA . ALA A 1 138 ? 2.668 0.690 -23.343 1.00 51.09 138 ALA A CA 1
ATOM 1067 C C . ALA A 1 138 ? 1.870 0.536 -22.033 1.00 51.09 138 ALA A C 1
ATOM 1069 O O . ALA A 1 138 ? 1.537 1.527 -21.372 1.00 51.09 138 ALA A O 1
ATOM 1070 N N . ALA A 1 139 ? 1.492 -0.698 -21.703 1.00 54.44 139 ALA A N 1
ATOM 1071 C CA . ALA A 1 139 ? 0.656 -1.012 -20.551 1.00 54.44 139 ALA A CA 1
ATOM 1072 C C . ALA A 1 139 ? 1.438 -0.830 -19.243 1.00 54.44 139 ALA A C 1
ATOM 1074 O O . ALA A 1 139 ? 1.917 -1.804 -18.689 1.00 54.44 139 ALA A O 1
ATOM 1075 N N . ARG A 1 140 ? 1.530 0.420 -18.768 1.00 66.31 140 ARG A N 1
ATOM 1076 C CA . ARG A 1 140 ? 2.274 0.825 -17.569 1.00 66.31 140 ARG A CA 1
ATOM 1077 C C . ARG A 1 140 ? 1.967 -0.062 -16.351 1.00 66.31 140 ARG A C 1
ATOM 1079 O O . ARG A 1 140 ? 0.828 -0.046 -15.875 1.00 66.31 140 ARG A O 1
ATOM 1086 N N . TRP A 1 141 ? 2.982 -0.718 -15.784 1.00 72.00 141 TRP A N 1
ATOM 1087 C CA . TRP A 1 141 ? 2.879 -1.439 -14.513 1.00 72.00 141 TRP A CA 1
ATOM 1088 C C . TRP A 1 141 ? 2.335 -0.515 -13.422 1.00 72.00 141 TRP A C 1
ATOM 1090 O O . TRP A 1 141 ? 2.814 0.620 -13.264 1.00 72.00 141 TRP A O 1
ATOM 1100 N N . PRO A 1 142 ? 1.330 -0.970 -12.658 1.00 80.62 142 PRO A N 1
ATOM 1101 C CA . PRO A 1 142 ? 0.749 -0.148 -11.623 1.00 80.62 142 PRO A CA 1
ATOM 1102 C C . PRO A 1 142 ? 1.755 0.059 -10.481 1.00 80.62 142 PRO A C 1
ATOM 1104 O O . PRO A 1 142 ? 2.482 -0.869 -10.108 1.00 80.62 142 PRO A O 1
ATOM 1107 N N . PRO A 1 143 ? 1.786 1.270 -9.904 1.00 89.50 143 PRO A N 1
ATOM 1108 C CA . PRO A 1 143 ? 2.500 1.506 -8.663 1.00 89.50 143 PRO A CA 1
ATOM 1109 C C . PRO A 1 143 ? 1.881 0.692 -7.521 1.00 89.50 143 PRO A C 1
ATOM 1111 O O . PRO A 1 143 ? 0.671 0.461 -7.522 1.00 89.50 143 PRO A O 1
ATOM 1114 N N . LEU A 1 144 ? 2.685 0.301 -6.532 1.00 92.81 144 LEU A N 1
ATOM 1115 C CA . LEU A 1 144 ? 2.228 -0.469 -5.368 1.00 92.81 144 LEU A CA 1
ATOM 1116 C C . LEU A 1 144 ? 2.994 -0.107 -4.092 1.00 92.81 144 LEU A C 1
ATOM 1118 O O . LEU A 1 144 ? 4.096 0.433 -4.160 1.00 92.81 144 LEU A O 1
ATOM 1122 N N . LEU A 1 145 ? 2.403 -0.413 -2.939 1.00 94.75 145 LEU A N 1
ATOM 1123 C CA . LEU A 1 145 ? 3.035 -0.324 -1.624 1.00 94.75 145 LEU A CA 1
ATOM 1124 C C . LEU A 1 145 ? 3.476 -1.723 -1.178 1.00 94.75 145 LEU A C 1
ATOM 1126 O O . LEU A 1 145 ? 2.636 -2.610 -1.063 1.00 94.75 145 LEU A O 1
ATOM 1130 N N . VAL A 1 146 ? 4.763 -1.907 -0.898 1.00 94.56 146 VAL A N 1
ATOM 1131 C CA . VAL A 1 146 ? 5.329 -3.109 -0.274 1.00 94.56 146 VAL A CA 1
ATOM 1132 C C . VAL A 1 146 ? 5.481 -2.871 1.223 1.00 94.56 146 VAL A C 1
ATOM 1134 O O . VAL A 1 146 ? 6.040 -1.849 1.628 1.00 94.56 146 VAL A O 1
ATOM 1137 N N . THR A 1 147 ? 4.990 -3.803 2.037 1.00 95.06 147 THR A N 1
ATOM 1138 C CA . THR A 1 147 ? 5.053 -3.697 3.498 1.00 95.06 147 THR A CA 1
ATOM 1139 C C . THR A 1 147 ? 5.109 -5.049 4.200 1.00 95.06 147 THR A C 1
ATOM 1141 O O . THR A 1 147 ? 4.609 -6.036 3.679 1.00 95.06 147 THR A O 1
ATOM 1144 N N . ASP A 1 148 ? 5.676 -5.110 5.400 1.00 93.69 148 ASP A N 1
ATOM 1145 C CA . ASP A 1 148 ? 5.644 -6.281 6.293 1.00 93.69 148 ASP A CA 1
ATOM 1146 C C . ASP A 1 148 ? 4.373 -6.332 7.175 1.00 93.69 148 ASP A C 1
ATOM 1148 O O . ASP A 1 148 ? 4.144 -7.278 7.931 1.00 93.69 148 ASP A O 1
ATOM 1152 N N . ARG A 1 149 ? 3.495 -5.329 7.059 1.00 93.62 149 ARG A N 1
ATOM 1153 C CA . ARG A 1 149 ? 2.299 -5.155 7.894 1.00 93.62 149 ARG A CA 1
ATOM 1154 C C . ARG A 1 149 ? 1.110 -5.951 7.355 1.00 93.62 149 ARG A C 1
ATOM 1156 O O . ARG A 1 149 ? 0.352 -5.486 6.501 1.00 93.62 149 ARG A O 1
ATOM 1163 N N . THR A 1 150 ? 0.901 -7.147 7.901 1.00 93.06 150 THR A N 1
ATOM 1164 C CA . THR A 1 150 ? -0.202 -8.051 7.519 1.00 93.06 150 THR A CA 1
ATOM 1165 C C . THR A 1 150 ? -1.581 -7.414 7.677 1.00 93.06 150 THR A C 1
ATOM 1167 O O . THR A 1 150 ? -2.376 -7.431 6.735 1.00 93.06 150 THR A O 1
ATOM 1170 N N . LYS A 1 151 ? -1.834 -6.758 8.817 1.00 93.50 151 LYS A N 1
ATOM 1171 C CA . LYS A 1 151 ? -3.113 -6.090 9.103 1.00 93.50 151 LYS A CA 1
ATOM 1172 C C . LYS A 1 151 ? -3.457 -5.002 8.085 1.00 93.50 151 LYS A C 1
ATOM 1174 O O . LYS A 1 151 ? -4.613 -4.886 7.679 1.00 93.50 151 LYS A O 1
ATOM 1179 N N . LEU A 1 152 ? -2.465 -4.225 7.640 1.00 93.12 152 LEU A N 1
ATOM 1180 C CA . LEU A 1 152 ? -2.650 -3.207 6.606 1.00 93.12 152 LEU A CA 1
ATOM 1181 C C . LEU A 1 152 ? -3.056 -3.835 5.274 1.00 93.12 152 LEU A C 1
ATOM 1183 O O . LEU A 1 152 ? -4.002 -3.358 4.652 1.00 93.12 152 LEU A O 1
ATOM 1187 N N . CYS A 1 153 ? -2.386 -4.909 4.855 1.00 91.44 153 CYS A N 1
ATOM 1188 C CA . CYS A 1 153 ? -2.725 -5.615 3.621 1.00 91.44 153 CYS A CA 1
ATOM 1189 C C . CYS A 1 153 ? -4.168 -6.150 3.657 1.00 91.44 153 CYS A C 1
ATOM 1191 O O . CYS A 1 153 ? -4.957 -5.885 2.748 1.00 91.44 153 CYS A O 1
ATOM 1193 N N . GLU A 1 154 ? -4.555 -6.817 4.746 1.00 89.38 154 GLU A N 1
ATOM 1194 C CA . GLU A 1 154 ? -5.906 -7.359 4.918 1.00 89.38 154 GLU A CA 1
ATOM 1195 C C . GLU A 1 154 ? -6.978 -6.264 4.945 1.00 89.38 154 GLU A C 1
ATOM 1197 O O . GLU A 1 154 ? -7.965 -6.349 4.212 1.00 89.38 154 GLU A O 1
ATOM 1202 N N . ALA A 1 155 ? -6.772 -5.197 5.721 1.00 89.19 155 ALA A N 1
ATOM 1203 C CA . ALA A 1 155 ? -7.719 -4.087 5.794 1.00 89.19 155 ALA A CA 1
ATOM 1204 C C . ALA A 1 155 ? -7.838 -3.344 4.454 1.00 89.19 155 ALA A C 1
ATOM 1206 O O . ALA A 1 155 ? -8.944 -2.991 4.029 1.00 89.19 155 ALA A O 1
ATOM 1207 N N . ALA A 1 156 ? -6.714 -3.141 3.756 1.00 86.81 156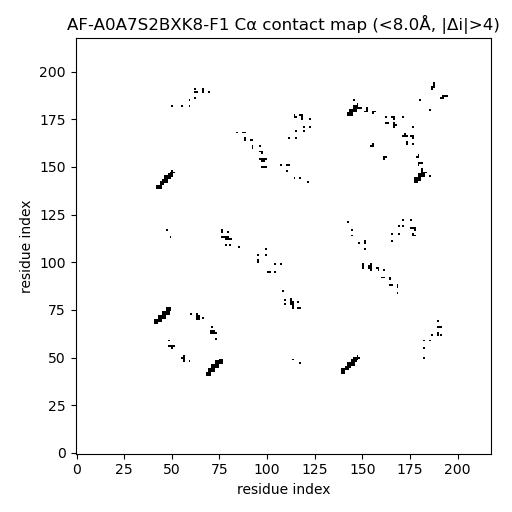 ALA A N 1
ATOM 1208 C CA . ALA A 1 156 ? -6.677 -2.518 2.438 1.00 86.81 156 ALA A CA 1
ATOM 1209 C C . ALA A 1 156 ? -7.320 -3.393 1.356 1.00 86.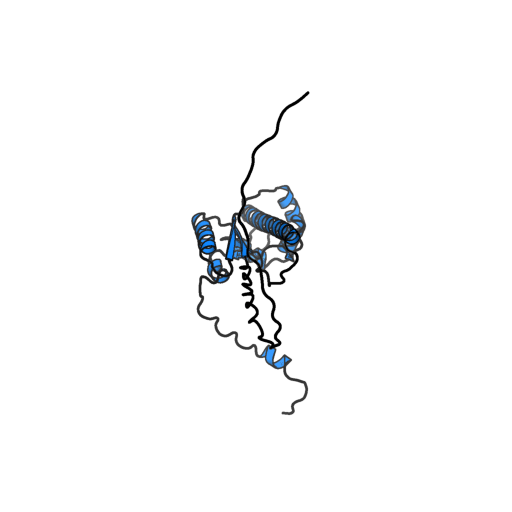81 156 ALA A C 1
ATOM 1211 O O . ALA A 1 156 ? -7.765 -2.866 0.341 1.00 86.81 156 ALA A O 1
ATOM 1212 N N . LEU A 1 157 ? -7.423 -4.708 1.533 1.00 81.75 157 LEU A N 1
ATOM 1213 C CA . LEU A 1 157 ? -8.173 -5.574 0.623 1.00 81.75 157 LEU A CA 1
ATOM 1214 C C . LEU A 1 157 ? -9.658 -5.634 1.002 1.00 81.75 157 LEU A C 1
ATOM 1216 O O . LEU A 1 157 ? -10.510 -5.465 0.125 1.00 81.75 157 LEU A O 1
ATOM 1220 N N . GLY A 1 158 ? -9.954 -5.804 2.291 1.00 81.31 158 GLY A N 1
ATOM 1221 C CA . GLY A 1 158 ? -11.269 -6.181 2.806 1.00 81.31 158 GLY A CA 1
ATOM 1222 C C . GLY A 1 158 ? -12.248 -5.042 3.101 1.00 81.31 158 GLY A C 1
ATOM 1223 O O . GLY A 1 158 ? -13.451 -5.290 3.106 1.00 81.31 158 GLY A O 1
ATOM 1224 N N . SER A 1 159 ? -11.793 -3.801 3.317 1.00 87.62 159 SER A N 1
ATOM 1225 C CA . SER A 1 159 ? -12.685 -2.699 3.720 1.00 87.62 159 SER A CA 1
ATOM 1226 C C . SER A 1 159 ? -12.873 -1.643 2.626 1.00 87.62 159 SER A C 1
ATOM 1228 O O . SER A 1 159 ? -11.988 -0.832 2.342 1.00 87.62 159 SER A O 1
ATOM 1230 N N . LEU A 1 160 ? -14.066 -1.615 2.018 1.00 87.75 160 LEU A N 1
ATOM 1231 C CA . LEU A 1 160 ? -14.454 -0.550 1.084 1.00 87.75 160 LEU A CA 1
ATOM 1232 C C . LEU A 1 160 ? -14.599 0.805 1.793 1.00 87.75 160 LEU A C 1
ATOM 1234 O O . LEU A 1 160 ? -14.199 1.827 1.239 1.00 87.75 160 LEU A O 1
ATOM 1238 N N . GLU A 1 161 ? -15.132 0.809 3.014 1.00 90.00 161 GLU A N 1
ATOM 1239 C CA . GLU A 1 161 ? -15.305 2.018 3.828 1.00 90.00 161 GLU A CA 1
ATOM 1240 C C . GLU A 1 161 ? -13.959 2.677 4.131 1.00 90.00 161 GLU A C 1
ATOM 1242 O O . GLU A 1 161 ? -13.798 3.879 3.920 1.00 90.00 161 GLU A O 1
ATOM 1247 N N . LEU A 1 162 ? -12.950 1.883 4.513 1.00 90.69 162 LEU A N 1
ATOM 1248 C CA . LEU A 1 162 ? -11.591 2.380 4.717 1.00 90.69 162 LEU A CA 1
ATOM 1249 C C . LEU A 1 162 ? -11.034 3.009 3.438 1.00 90.69 162 LEU A C 1
ATOM 1251 O O . LEU A 1 162 ? -10.513 4.122 3.479 1.00 90.69 162 LEU A O 1
ATOM 1255 N N . LYS A 1 163 ? -11.183 2.343 2.286 1.00 91.06 163 LYS A N 1
ATOM 1256 C CA . LYS A 1 163 ? -10.743 2.894 0.992 1.00 91.06 163 LYS A CA 1
ATOM 1257 C C . LYS A 1 163 ? -11.407 4.234 0.695 1.00 91.06 163 LYS A C 1
ATOM 1259 O O . LYS A 1 163 ? -10.739 5.164 0.257 1.00 91.06 163 LYS A O 1
ATOM 1264 N N . GLN A 1 164 ? -12.708 4.355 0.934 1.00 91.31 164 GLN A N 1
ATOM 1265 C CA . GLN A 1 164 ? -13.426 5.609 0.716 1.00 91.31 164 GLN A CA 1
ATOM 1266 C C . GLN A 1 164 ? -12.961 6.704 1.683 1.00 91.31 164 GLN A C 1
ATOM 1268 O O . GLN A 1 164 ? -12.731 7.834 1.249 1.00 91.31 164 GLN A O 1
ATOM 1273 N N . ALA A 1 165 ? -12.756 6.377 2.961 1.00 91.81 165 ALA A N 1
ATOM 1274 C CA . ALA A 1 165 ? -12.258 7.319 3.958 1.00 91.81 165 ALA A CA 1
ATOM 1275 C C . ALA A 1 165 ? -10.850 7.834 3.610 1.00 91.81 165 ALA A C 1
ATOM 1277 O O . ALA A 1 165 ? -10.612 9.042 3.621 1.00 91.81 165 ALA A O 1
ATOM 1278 N N . LEU A 1 166 ? -9.940 6.934 3.222 1.00 91.69 166 LEU A N 1
ATOM 1279 C CA . LEU A 1 166 ? -8.579 7.270 2.792 1.00 91.69 166 LEU A CA 1
ATOM 1280 C C . LEU A 1 166 ? -8.568 8.126 1.523 1.00 91.69 166 LEU A C 1
ATOM 1282 O O . LEU A 1 166 ? -7.864 9.132 1.460 1.00 91.69 166 LEU A O 1
ATOM 1286 N N . ALA A 1 167 ? -9.363 7.750 0.520 1.00 91.75 167 ALA A N 1
ATOM 1287 C CA . ALA A 1 167 ? -9.482 8.493 -0.729 1.00 91.75 167 ALA A CA 1
ATOM 1288 C C . ALA A 1 167 ? -9.965 9.930 -0.471 1.00 91.75 167 ALA A C 1
ATOM 1290 O O . ALA A 1 167 ? -9.351 10.890 -0.943 1.00 91.75 167 ALA A O 1
ATOM 1291 N N . SER A 1 168 ? -11.008 10.077 0.352 1.00 90.56 168 SER A N 1
ATOM 1292 C CA . SER A 1 168 ? -11.550 11.375 0.762 1.00 90.56 168 SER A CA 1
ATOM 1293 C C . SER A 1 168 ? -10.520 12.222 1.516 1.00 90.56 168 SER A C 1
ATOM 1295 O O . SER A 1 168 ? -10.287 13.366 1.130 1.00 90.56 168 SER A O 1
ATOM 1297 N N . ALA A 1 169 ? -9.856 11.662 2.534 1.00 89.38 169 ALA A N 1
ATOM 1298 C CA . ALA A 1 169 ? -8.854 12.372 3.338 1.00 89.38 169 ALA A CA 1
ATOM 1299 C C . ALA A 1 169 ? -7.608 12.778 2.527 1.00 89.38 169 ALA A C 1
ATOM 1301 O O . ALA A 1 169 ? -7.007 13.822 2.769 1.00 89.38 169 ALA A O 1
ATOM 1302 N N . GLY A 1 170 ? -7.220 11.972 1.535 1.00 86.62 170 GLY A N 1
ATOM 1303 C CA . GLY A 1 170 ? -6.110 12.277 0.629 1.00 86.62 170 GLY A CA 1
ATOM 1304 C C . GLY A 1 170 ? -6.460 13.199 -0.535 1.00 86.62 170 GLY A C 1
ATOM 1305 O O . GLY A 1 170 ? -5.563 13.553 -1.300 1.00 86.62 170 GLY A O 1
ATOM 1306 N N . HIS A 1 171 ? -7.736 13.554 -0.722 1.00 90.75 171 HIS A N 1
ATOM 1307 C CA . HIS A 1 171 ? -8.238 14.185 -1.950 1.00 90.75 171 HIS A CA 1
ATOM 1308 C C . HIS A 1 171 ? -7.824 13.415 -3.221 1.00 90.75 171 HIS A C 1
ATOM 1310 O O . HIS A 1 171 ? -7.419 13.988 -4.241 1.00 90.75 171 HIS A O 1
ATOM 1316 N N . LEU A 1 172 ? -7.904 12.086 -3.150 1.00 90.38 172 LEU A N 1
ATOM 1317 C CA . LEU A 1 172 ? -7.568 11.155 -4.221 1.00 90.38 172 LEU A CA 1
ATOM 1318 C C . LEU A 1 172 ? -8.829 10.400 -4.656 1.00 90.38 172 LEU A C 1
ATOM 1320 O O . LEU A 1 172 ? -9.678 10.093 -3.826 1.00 90.38 172 LEU A O 1
ATOM 1324 N N . PRO A 1 173 ? -8.973 10.033 -5.939 1.00 89.94 173 PRO A N 1
ATOM 1325 C CA . PRO A 1 173 ? -9.961 9.026 -6.304 1.00 89.94 173 PRO A CA 1
ATOM 1326 C C . PRO A 1 173 ? -9.533 7.662 -5.736 1.00 89.94 173 PRO A C 1
ATOM 1328 O O . PRO A 1 173 ? -8.340 7.369 -5.657 1.00 89.94 173 PRO A O 1
ATOM 1331 N N . VAL A 1 174 ? -10.495 6.796 -5.404 1.00 89.38 174 VAL A N 1
ATOM 1332 C CA . VAL A 1 174 ? -10.226 5.452 -4.844 1.00 89.38 174 VAL A CA 1
ATOM 1333 C C . VAL A 1 174 ? -9.283 4.632 -5.736 1.00 89.38 174 VAL A C 1
ATOM 1335 O O . VAL A 1 174 ? -8.417 3.928 -5.233 1.00 89.38 174 VAL A O 1
ATOM 1338 N N . SER A 1 175 ? -9.373 4.793 -7.060 1.00 87.81 175 SER A N 1
ATOM 1339 C CA . SER A 1 175 ? -8.488 4.143 -8.042 1.00 87.81 175 SER A CA 1
ATOM 1340 C C . SER A 1 175 ? -7.021 4.591 -7.989 1.00 87.81 175 SER A C 1
ATOM 1342 O O . SER A 1 175 ? -6.193 4.057 -8.722 1.00 87.81 175 SER A O 1
ATOM 1344 N N . ARG A 1 176 ? -6.693 5.601 -7.176 1.00 88.94 176 ARG A N 1
ATOM 1345 C CA . ARG A 1 176 ? -5.328 6.101 -6.950 1.00 88.94 176 ARG A CA 1
ATOM 1346 C C . ARG A 1 176 ? -4.765 5.720 -5.587 1.00 88.94 176 ARG A C 1
ATOM 1348 O O . ARG A 1 176 ? -3.626 6.085 -5.310 1.00 88.94 176 ARG A O 1
ATOM 1355 N N . LEU A 1 177 ? -5.530 5.012 -4.760 1.00 91.94 177 LEU A N 1
ATOM 1356 C CA . LEU A 1 177 ? -4.963 4.334 -3.604 1.00 91.94 177 LEU A CA 1
ATOM 1357 C C . LEU A 1 177 ? -4.102 3.175 -4.092 1.00 91.94 177 LEU A C 1
ATOM 1359 O O . LEU A 1 177 ? -4.506 2.440 -4.996 1.00 91.94 177 LEU A O 1
ATOM 1363 N N . LEU A 1 178 ? -2.908 3.044 -3.521 1.00 92.81 178 LEU A N 1
ATOM 1364 C CA . LEU A 1 178 ? -1.993 1.992 -3.934 1.00 92.81 178 LEU A CA 1
ATOM 1365 C C . LEU A 1 178 ? -2.523 0.612 -3.524 1.00 92.81 178 LEU A C 1
ATOM 1367 O O . LEU A 1 178 ? -2.999 0.454 -2.397 1.00 92.81 178 LEU A O 1
ATOM 1371 N N . PRO A 1 179 ? -2.403 -0.401 -4.398 1.00 91.31 179 PRO A N 1
ATOM 1372 C CA . PRO A 1 179 ? -2.479 -1.783 -3.956 1.00 91.31 179 PRO A CA 1
ATOM 1373 C C . PRO A 1 179 ? -1.338 -2.061 -2.969 1.00 91.31 179 PRO A C 1
ATOM 1375 O O . PRO A 1 179 ? -0.221 -1.569 -3.145 1.00 91.31 179 PRO A O 1
ATOM 1378 N N . VAL A 1 180 ? -1.638 -2.843 -1.933 1.00 93.38 180 VAL A N 1
ATOM 1379 C CA . VAL A 1 180 ? -0.692 -3.217 -0.877 1.00 93.38 180 VAL A CA 1
ATOM 1380 C C . VAL A 1 180 ? -0.251 -4.661 -1.095 1.00 93.38 180 VAL A C 1
ATOM 1382 O O . VAL A 1 180 ? -1.082 -5.529 -1.356 1.00 93.38 180 VAL A O 1
ATOM 1385 N N . VAL A 1 181 ? 1.052 -4.908 -1.009 1.00 92.38 181 VAL A N 1
ATOM 1386 C CA . VAL A 1 181 ? 1.698 -6.210 -1.195 1.00 92.38 181 VAL A CA 1
ATOM 1387 C C . VAL A 1 181 ? 2.564 -6.496 0.025 1.00 92.38 181 VAL A C 1
ATOM 1389 O O . VAL A 1 181 ? 3.273 -5.612 0.504 1.00 92.38 181 VAL A O 1
ATOM 1392 N N . LEU A 1 182 ? 2.521 -7.733 0.522 1.00 93.38 182 LEU A N 1
ATOM 1393 C CA . LEU A 1 182 ? 3.402 -8.146 1.611 1.00 93.38 182 LEU A CA 1
ATOM 1394 C C . LEU A 1 182 ? 4.840 -8.312 1.124 1.00 93.38 182 LEU A C 1
ATOM 1396 O O . LEU A 1 182 ? 5.047 -8.863 0.044 1.00 93.38 182 LEU A O 1
ATOM 1400 N N . SER A 1 183 ? 5.820 -7.900 1.927 1.00 91.25 183 SER A N 1
ATOM 1401 C CA . SER A 1 183 ? 7.245 -8.066 1.617 1.00 91.25 183 SER A CA 1
ATOM 1402 C C . SER A 1 183 ? 7.598 -9.527 1.322 1.00 91.25 183 SER A C 1
ATOM 1404 O O . SER A 1 183 ? 8.191 -9.817 0.287 1.00 91.25 183 SER A O 1
ATOM 1406 N N . ALA A 1 184 ? 7.070 -10.458 2.122 1.00 89.12 184 ALA A N 1
ATOM 1407 C CA . ALA A 1 184 ? 7.205 -11.899 1.908 1.00 89.12 184 ALA A CA 1
ATOM 1408 C C . ALA A 1 184 ? 6.683 -12.376 0.535 1.00 89.12 184 ALA A C 1
ATOM 1410 O O . ALA A 1 184 ? 7.183 -13.352 -0.016 1.00 89.12 184 ALA A O 1
ATOM 1411 N N . ASN A 1 185 ? 5.706 -11.672 -0.048 1.00 87.00 185 ASN A N 1
ATOM 1412 C CA . ASN A 1 185 ? 5.128 -11.989 -1.359 1.00 87.00 185 ASN A CA 1
ATOM 1413 C C . ASN A 1 185 ? 5.750 -11.157 -2.492 1.00 87.00 185 ASN A C 1
ATOM 1415 O O . ASN A 1 185 ? 5.402 -11.339 -3.661 1.00 87.00 185 ASN A O 1
ATOM 1419 N N . PHE A 1 186 ? 6.651 -10.225 -2.179 1.00 84.69 186 PHE A N 1
ATOM 1420 C CA . PHE A 1 186 ? 7.209 -9.293 -3.153 1.00 84.69 186 PHE A CA 1
ATOM 1421 C C . PHE A 1 186 ? 8.035 -10.005 -4.231 1.00 84.69 186 PHE A C 1
ATOM 1423 O O . PHE A 1 186 ? 7.988 -9.610 -5.395 1.00 84.69 186 PHE A O 1
ATOM 1430 N N . GLY A 1 187 ? 8.705 -11.107 -3.878 1.00 76.31 187 GLY A N 1
ATOM 1431 C CA . GLY A 1 187 ? 9.441 -11.951 -4.824 1.00 76.31 187 GLY A CA 1
ATOM 1432 C C . GLY A 1 187 ? 8.589 -12.506 -5.975 1.00 76.31 187 GLY A C 1
ATOM 1433 O O . GLY A 1 187 ? 9.090 -12.678 -7.087 1.00 76.31 187 GLY A O 1
ATOM 1434 N N . LEU A 1 188 ? 7.293 -12.736 -5.733 1.00 74.44 188 LEU A N 1
ATOM 1435 C CA . LEU A 1 188 ? 6.335 -13.178 -6.754 1.00 74.44 188 LEU A CA 1
ATOM 1436 C C . LEU A 1 188 ? 5.976 -12.042 -7.711 1.00 74.44 188 LEU A C 1
ATOM 1438 O O . LEU A 1 188 ? 5.809 -12.248 -8.910 1.00 74.44 188 LEU A O 1
ATOM 1442 N N . VAL A 1 189 ? 5.879 -10.825 -7.176 1.00 71.12 189 VAL A N 1
ATOM 1443 C CA . VAL A 1 189 ? 5.545 -9.619 -7.940 1.00 71.12 189 VAL A CA 1
ATOM 1444 C C . VAL A 1 189 ? 6.723 -9.161 -8.799 1.00 71.12 189 VAL A C 1
ATOM 1446 O O . VAL A 1 189 ? 6.515 -8.696 -9.916 1.00 71.12 189 VAL A O 1
ATOM 1449 N N . SER A 1 190 ? 7.953 -9.325 -8.310 1.00 70.69 190 SER A N 1
ATOM 1450 C CA . SER A 1 190 ? 9.172 -8.985 -9.049 1.00 70.69 190 SER A CA 1
ATOM 1451 C C . SER A 1 190 ? 9.541 -9.999 -10.135 1.00 70.69 190 SER A C 1
ATOM 1453 O O . SER A 1 190 ? 10.434 -9.731 -10.936 1.00 70.69 190 SER A O 1
ATOM 1455 N N . GLY A 1 191 ? 8.889 -11.169 -10.166 1.00 62.81 191 GLY A N 1
ATOM 1456 C CA . GLY A 1 191 ? 9.231 -12.263 -11.080 1.00 62.81 191 GLY A CA 1
ATOM 1457 C C . GLY A 1 191 ? 10.607 -12.887 -10.812 1.00 62.81 191 GLY A C 1
ATOM 1458 O O . GLY A 1 191 ? 11.083 -13.681 -11.622 1.00 62.81 191 GLY A O 1
ATOM 1459 N N . LEU A 1 192 ? 11.250 -12.530 -9.693 1.00 56.16 192 LEU A N 1
ATOM 1460 C CA . LEU A 1 192 ? 12.545 -13.071 -9.274 1.00 56.16 192 LEU A CA 1
ATOM 1461 C C . LEU A 1 192 ? 12.388 -14.397 -8.522 1.00 56.16 192 LEU A C 1
ATOM 1463 O O . LEU A 1 192 ? 13.294 -15.228 -8.546 1.00 56.16 192 LEU A O 1
ATOM 1467 N N . VAL A 1 193 ? 11.221 -14.636 -7.920 1.00 49.31 193 VAL A N 1
ATOM 1468 C CA . VAL A 1 193 ? 10.836 -15.947 -7.399 1.00 49.31 193 VAL A CA 1
ATOM 1469 C C . VAL A 1 193 ? 9.976 -16.627 -8.456 1.00 49.31 193 VAL A C 1
ATOM 1471 O O . VAL A 1 193 ? 8.795 -16.322 -8.615 1.00 49.31 193 VAL A O 1
ATOM 1474 N N . VAL A 1 194 ? 10.576 -17.554 -9.204 1.00 46.38 194 VAL A N 1
ATOM 1475 C CA . VAL A 1 194 ? 9.822 -18.505 -10.025 1.00 46.38 194 VAL A CA 1
ATOM 1476 C C . VAL A 1 194 ? 9.120 -19.456 -9.057 1.00 46.38 194 VAL A C 1
ATOM 1478 O O . VAL A 1 194 ? 9.647 -20.516 -8.723 1.00 46.38 194 VAL A O 1
ATOM 1481 N N . GLU A 1 195 ? 7.940 -19.079 -8.564 1.00 44.75 195 GLU A N 1
ATOM 1482 C CA . GLU A 1 195 ? 6.993 -20.094 -8.112 1.00 44.75 195 GLU A CA 1
ATOM 1483 C C . GLU A 1 195 ? 6.802 -21.057 -9.286 1.00 44.75 195 GLU A C 1
ATOM 1485 O O . GLU A 1 195 ? 6.586 -20.629 -10.425 1.00 44.75 195 GLU A O 1
ATOM 1490 N N . GLY A 1 196 ? 6.998 -22.354 -9.026 1.00 42.22 196 GLY A N 1
ATOM 1491 C CA . GLY A 1 196 ? 6.828 -23.401 -10.027 1.00 42.22 196 GLY A CA 1
ATOM 1492 C C . GLY A 1 196 ? 5.552 -23.156 -10.825 1.00 42.22 196 GLY A C 1
ATOM 1493 O O . GLY A 1 196 ? 4.556 -22.720 -10.251 1.00 42.22 196 GLY A O 1
ATOM 1494 N N . ALA A 1 197 ? 5.646 -23.375 -12.143 1.00 32.94 197 ALA A N 1
ATOM 1495 C CA . ALA A 1 197 ? 4.642 -23.028 -13.147 1.00 32.94 197 ALA A CA 1
ATOM 1496 C C . ALA A 1 197 ? 3.212 -23.044 -12.580 1.00 32.94 197 ALA A C 1
ATOM 1498 O O . ALA A 1 197 ? 2.852 -24.040 -11.945 1.00 32.94 197 ALA A O 1
ATOM 1499 N N . PRO A 1 198 ? 2.403 -21.988 -12.809 1.00 42.53 198 PRO A N 1
ATOM 1500 C CA . PRO A 1 198 ? 1.056 -21.925 -12.264 1.00 42.53 198 PRO A CA 1
ATOM 1501 C C . PRO A 1 198 ? 0.347 -23.237 -12.583 1.00 42.53 198 PRO A C 1
ATOM 1503 O O . PRO A 1 198 ? 0.256 -23.610 -13.757 1.00 42.53 198 PRO A O 1
ATOM 1506 N N . LEU A 1 199 ? -0.096 -23.945 -11.533 1.00 43.84 199 LEU A N 1
ATOM 1507 C CA . LEU A 1 199 ? -1.013 -25.076 -11.656 1.00 43.84 199 LEU A CA 1
ATOM 1508 C C . LEU A 1 199 ? -2.070 -24.648 -12.661 1.00 43.84 199 LEU A C 1
ATOM 1510 O O . LEU A 1 199 ? -2.729 -23.628 -12.442 1.00 43.84 199 LEU A O 1
ATOM 1514 N N . GLU A 1 200 ? -2.121 -25.368 -13.784 1.00 37.53 200 GLU A N 1
ATOM 1515 C CA . GLU A 1 200 ? -2.975 -25.071 -14.923 1.00 37.53 200 GLU A CA 1
ATOM 1516 C C . GLU A 1 200 ? -4.298 -24.505 -14.424 1.00 37.53 200 GLU A C 1
ATOM 1518 O O . GLU A 1 200 ? -5.022 -25.164 -13.671 1.00 37.53 200 GLU A O 1
ATOM 1523 N N . VAL A 1 201 ? -4.589 -23.259 -14.809 1.00 37.94 201 VAL A N 1
ATOM 1524 C CA . VAL A 1 201 ? -5.895 -22.655 -14.573 1.00 37.94 201 VAL A CA 1
ATOM 1525 C C . VAL A 1 201 ? -6.896 -23.612 -15.200 1.00 37.94 201 VAL A C 1
ATOM 1527 O O . VAL A 1 201 ? -7.038 -23.666 -16.424 1.00 37.94 201 VAL A O 1
ATOM 1530 N N . CYS A 1 202 ? -7.538 -24.426 -14.359 1.00 39.38 202 CYS A N 1
ATOM 1531 C CA . CYS A 1 202 ? -8.551 -25.363 -14.789 1.00 39.38 202 CYS A CA 1
ATOM 1532 C C . CYS A 1 202 ? -9.565 -24.542 -15.566 1.00 39.38 202 CYS A C 1
ATOM 1534 O O . CYS A 1 202 ? -10.179 -23.629 -15.010 1.00 39.38 202 CYS A O 1
ATOM 1536 N N . GLN A 1 203 ? -9.695 -24.831 -16.862 1.00 39.91 203 GLN A N 1
ATOM 1537 C CA . GLN A 1 203 ? -10.699 -24.211 -17.708 1.00 39.91 203 GLN A CA 1
ATOM 1538 C C . GLN A 1 203 ? -12.040 -24.346 -16.992 1.00 39.91 203 GLN A C 1
ATOM 1540 O O . GLN A 1 203 ? -12.607 -25.438 -16.908 1.00 39.91 203 GLN A O 1
ATOM 1545 N N . SER A 1 204 ? -12.519 -23.241 -16.424 1.00 40.59 204 SER A N 1
ATOM 1546 C CA . SER A 1 204 ? -13.793 -23.209 -15.731 1.00 40.59 204 SER A CA 1
ATOM 1547 C C . SER A 1 204 ? -14.857 -23.713 -16.701 1.00 40.59 204 SER A C 1
ATOM 1549 O O . SER A 1 204 ? -15.080 -23.117 -17.758 1.00 40.59 204 SER A O 1
ATOM 1551 N N . ARG A 1 205 ? -15.533 -24.816 -16.351 1.00 48.75 205 ARG A N 1
ATOM 1552 C CA . ARG A 1 205 ? -16.704 -25.311 -17.097 1.00 48.75 205 ARG A CA 1
ATOM 1553 C C . ARG A 1 205 ? -17.756 -24.207 -17.291 1.00 48.75 205 ARG A C 1
ATOM 1555 O O . ARG A 1 205 ? -18.485 -24.261 -18.278 1.00 48.75 205 ARG A O 1
ATOM 1562 N N . ALA A 1 206 ? -17.785 -23.187 -16.423 1.00 51.12 206 ALA A N 1
ATOM 1563 C CA . ALA A 1 206 ? -18.684 -22.042 -16.544 1.00 51.12 206 ALA A CA 1
ATOM 1564 C C . ALA A 1 206 ? -18.389 -21.164 -17.778 1.00 51.12 206 ALA A C 1
ATOM 1566 O O . ALA A 1 206 ? -19.316 -20.612 -18.360 1.00 51.12 206 ALA A O 1
ATOM 1567 N N . LEU A 1 207 ? -17.135 -21.091 -18.248 1.00 46.56 207 LEU A N 1
ATOM 1568 C CA . LEU A 1 207 ? -16.777 -20.332 -19.459 1.00 46.56 207 LEU A CA 1
ATOM 1569 C C . LEU A 1 207 ? -17.103 -21.079 -20.761 1.00 46.56 207 LEU A C 1
ATOM 1571 O O . LEU A 1 207 ? -17.260 -20.445 -21.801 1.00 46.56 207 LEU A O 1
ATOM 1575 N N . ARG A 1 208 ? -17.267 -22.411 -20.725 1.00 47.56 208 ARG A N 1
ATOM 1576 C CA . ARG A 1 208 ? -17.693 -23.181 -21.910 1.00 47.56 208 ARG A CA 1
ATOM 1577 C C . ARG A 1 208 ? -19.193 -23.061 -22.186 1.00 47.56 208 ARG A C 1
ATOM 1579 O O . ARG A 1 208 ? -19.593 -23.144 -23.341 1.00 47.56 208 ARG A O 1
ATOM 1586 N N . GLN A 1 209 ? -20.018 -22.828 -21.163 1.00 46.84 209 GLN A N 1
ATOM 1587 C CA . GLN A 1 209 ? -21.469 -22.678 -21.343 1.00 46.84 209 GLN A CA 1
ATOM 1588 C C . GLN A 1 209 ? -21.868 -21.321 -21.941 1.00 46.84 209 GLN A C 1
ATOM 1590 O O . GLN A 1 209 ? -22.910 -21.231 -22.578 1.00 46.84 209 GLN A O 1
ATOM 1595 N N . ALA A 1 210 ? -21.020 -20.296 -21.820 1.00 50.09 210 ALA A N 1
ATOM 1596 C CA . ALA A 1 210 ? -21.237 -18.998 -22.465 1.00 50.09 210 ALA A CA 1
ATOM 1597 C C . ALA A 1 210 ? -20.838 -18.973 -23.955 1.00 50.09 210 ALA A C 1
ATOM 1599 O O . ALA A 1 210 ? -21.179 -18.029 -24.662 1.00 50.09 210 ALA A O 1
ATOM 1600 N N . ALA A 1 211 ? -20.119 -19.995 -24.436 1.00 49.75 211 ALA A N 1
ATOM 1601 C CA . ALA A 1 211 ? -19.647 -20.091 -25.819 1.00 49.75 211 ALA A CA 1
ATOM 1602 C C . ALA A 1 211 ? -20.464 -21.069 -26.684 1.00 49.75 211 ALA A C 1
ATOM 1604 O O . ALA A 1 211 ? -20.171 -21.221 -27.869 1.00 49.75 211 ALA A O 1
ATOM 1605 N N . ALA A 1 212 ? -21.478 -21.736 -26.121 1.00 47.53 212 ALA A N 1
ATOM 1606 C CA . ALA A 1 212 ? -22.391 -22.561 -26.902 1.00 47.53 212 ALA A CA 1
ATOM 1607 C C . ALA A 1 212 ? -23.472 -21.662 -27.532 1.00 47.53 212 ALA A C 1
ATOM 1609 O O . ALA A 1 212 ? -24.260 -21.064 -26.793 1.00 47.53 212 ALA A O 1
ATOM 1610 N N . PRO A 1 213 ? -23.541 -21.533 -28.870 1.00 56.44 213 PRO A N 1
ATOM 1611 C CA . PRO A 1 213 ? -24.665 -20.860 -29.499 1.00 56.44 213 PRO A CA 1
ATOM 1612 C C . PRO A 1 213 ? -25.959 -21.640 -29.202 1.00 56.44 213 PRO A C 1
ATOM 1614 O O . PRO A 1 213 ? -25.941 -22.875 -29.162 1.00 56.44 213 PRO A O 1
ATOM 1617 N N . PRO A 1 214 ? -27.090 -20.949 -28.992 1.00 46.78 214 PRO A N 1
ATOM 1618 C CA . PRO A 1 214 ? -28.355 -21.605 -28.704 1.00 46.78 214 PRO A CA 1
ATOM 1619 C C . PRO A 1 214 ? -28.828 -22.358 -29.955 1.00 46.78 214 PRO A C 1
ATOM 1621 O O . PRO A 1 214 ? -29.290 -21.733 -30.906 1.00 46.78 214 PRO A O 1
ATOM 1624 N N . GLY A 1 215 ? -28.713 -23.692 -29.966 1.00 57.78 215 GLY A N 1
ATOM 1625 C CA . GLY A 1 215 ? -29.402 -24.523 -30.965 1.00 57.78 215 GLY A CA 1
ATOM 1626 C C . GLY A 1 215 ? -28.661 -25.723 -31.559 1.00 57.78 215 GLY A C 1
ATOM 1627 O O . GLY A 1 215 ? -28.799 -25.949 -32.757 1.00 57.78 215 GLY A O 1
ATOM 1628 N N . ALA A 1 216 ? -27.931 -26.526 -30.780 1.00 41.22 216 ALA A N 1
ATOM 1629 C CA . ALA A 1 216 ? -27.530 -27.864 -31.237 1.00 41.22 216 ALA A CA 1
ATOM 1630 C C . ALA A 1 216 ? -28.421 -28.934 -30.568 1.00 41.22 216 ALA A C 1
ATOM 1632 O O . ALA A 1 216 ? -28.490 -28.949 -29.337 1.00 41.22 216 ALA A O 1
ATOM 1633 N N . PRO A 1 217 ? -29.139 -29.780 -31.335 1.00 52.19 217 PRO A N 1
ATOM 1634 C CA . PRO A 1 217 ? -29.970 -30.845 -30.781 1.00 52.19 217 PRO A CA 1
ATOM 1635 C C . PRO A 1 217 ? -29.122 -31.978 -30.185 1.00 52.19 217 PRO A C 1
ATOM 1637 O O . PRO A 1 217 ? -27.961 -32.154 -30.558 1.00 52.19 217 PRO A O 1
ATOM 1640 N N . ALA A 1 218 ? -29.744 -32.683 -29.236 1.00 47.50 218 ALA A N 1
ATOM 1641 C CA . ALA A 1 218 ? -29.188 -33.776 -28.438 1.00 47.50 218 ALA A CA 1
ATOM 1642 C C . ALA A 1 218 ? -28.681 -34.968 -29.263 1.00 47.50 218 ALA A C 1
ATOM 1644 O O . ALA A 1 218 ? -29.291 -35.259 -30.318 1.00 47.50 218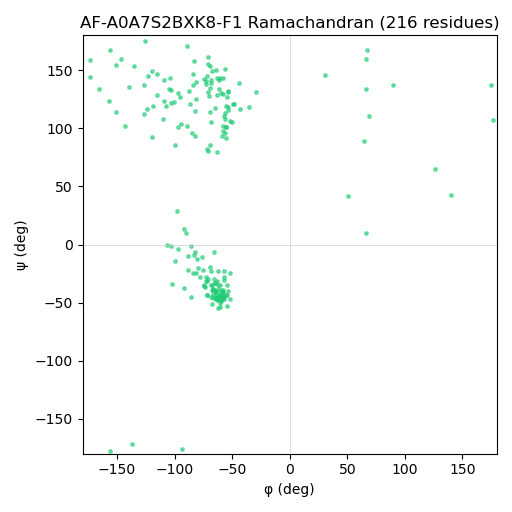 ALA A O 1
#

Mean predicted aligned error: 15.99 Å

Sequence (218 aa):
MAEARPLTAPAARRPSSSSSSSSRPCGQRPRPRREVSVAEEVEVQHIWVYCQDAEEQQDIISCCKESTRPRMRAETIERSNSAALQGQIRNLLSSLPAPYGPNDWPEFWEDVSVLLAASVASSKHARAQKHSDEGSRAARWPPLLVTDRTKLCEAALGSLELKQALASAGHLPVSRLLPVVLSANFGLVSGLVVEGAPLEVCQSRALRQAAAPPGAPA

Organism: NCBI:txid327968

pLDDT: mean 72.64, std 20.35, range [32.94, 95.06]

Foldseek 3Di:
DDDDDDDDDDDDDDDDDDDDDDDDDDDPDPDPPPPPPPVVPQAEAEEEEDEPDPVLRVVLVVLLPVQPHNRYDYDYDDFDDDPVLVVQLVVLDPDDFPPDDPVCVVVVSRLLRRQLSQLLVQVVVVVVVVVVDDDDPPPHDAYAYEYQDPRSLCRLVPDPSSLVSSCVSSVHDSVSRHRYDYSVCVCVVSVVDPPDDPPPPPPPPVVVVVPDDPDDDD